Protein AF-A0A6J4E677-F1 (afdb_monomer)

Organism: NCBI:txid2725477

Structure (mmCIF, N/CA/C/O backbone):
data_AF-A0A6J4E677-F1
#
_entry.id   AF-A0A6J4E677-F1
#
loop_
_atom_site.group_PDB
_atom_site.id
_atom_site.type_symbol
_atom_site.label_atom_id
_atom_site.label_alt_id
_atom_site.label_comp_id
_atom_site.label_asym_id
_atom_site.label_entity_id
_atom_site.label_seq_id
_atom_site.pdbx_PDB_ins_code
_atom_site.Cartn_x
_atom_site.Cartn_y
_atom_site.Cartn_z
_atom_site.occupancy
_atom_site.B_iso_or_equiv
_atom_site.auth_seq_id
_atom_site.auth_comp_id
_atom_site.auth_asym_id
_atom_site.auth_atom_id
_atom_site.pdbx_PDB_model_num
ATOM 1 N N . MET A 1 1 ? 10.102 -3.597 -30.747 1.00 53.03 1 MET A N 1
ATOM 2 C CA . MET A 1 1 ? 9.830 -2.430 -29.868 1.00 53.03 1 MET A CA 1
ATOM 3 C C . MET A 1 1 ? 11.157 -1.743 -29.573 1.00 53.03 1 MET A C 1
ATOM 5 O O . MET A 1 1 ? 12.039 -2.414 -29.060 1.00 53.03 1 MET A O 1
ATOM 9 N N . SER A 1 2 ? 11.347 -0.475 -29.962 1.00 52.06 2 SER A N 1
ATOM 10 C CA . SER A 1 2 ? 12.646 0.210 -29.824 1.00 52.06 2 SER A CA 1
ATOM 11 C C . SER A 1 2 ? 12.980 0.515 -28.358 1.00 52.06 2 SER A C 1
ATOM 13 O O . SER A 1 2 ? 12.095 0.862 -27.572 1.00 52.06 2 SER A O 1
ATOM 15 N N . ALA A 1 3 ? 14.264 0.421 -27.999 1.00 62.09 3 ALA A N 1
ATOM 16 C CA . ALA A 1 3 ? 14.774 0.689 -26.651 1.00 62.09 3 ALA A CA 1
ATOM 17 C C . ALA A 1 3 ? 14.371 2.078 -26.108 1.00 62.09 3 ALA A C 1
ATOM 19 O O . ALA A 1 3 ? 14.126 2.225 -24.913 1.00 62.09 3 ALA A O 1
ATOM 20 N N . SER A 1 4 ? 14.189 3.064 -26.996 1.00 65.56 4 SER A N 1
ATOM 21 C CA . SER A 1 4 ? 13.725 4.419 -26.668 1.00 65.56 4 SER A CA 1
ATOM 22 C C . SER A 1 4 ? 12.288 4.489 -26.141 1.00 65.56 4 SER A C 1
ATOM 24 O O . SER A 1 4 ? 11.989 5.303 -25.274 1.00 65.56 4 SER A O 1
ATOM 26 N N . ARG A 1 5 ? 11.376 3.623 -26.603 1.00 63.75 5 ARG A N 1
ATOM 27 C CA . ARG A 1 5 ? 10.001 3.578 -26.066 1.00 63.75 5 ARG A CA 1
ATOM 28 C C . ARG A 1 5 ? 9.961 2.924 -24.685 1.00 63.75 5 ARG A C 1
ATOM 30 O O . ARG A 1 5 ? 9.118 3.268 -23.863 1.00 63.75 5 ARG A O 1
ATOM 37 N N . CYS A 1 6 ? 10.883 1.997 -24.428 1.00 64.06 6 CYS A N 1
ATOM 38 C CA . CYS A 1 6 ? 11.001 1.325 -23.139 1.00 64.06 6 CYS A CA 1
ATOM 39 C C . CYS A 1 6 ? 11.496 2.292 -22.048 1.00 64.06 6 CYS A C 1
ATOM 41 O O . CYS A 1 6 ? 10.931 2.312 -20.956 1.00 64.06 6 CYS A O 1
ATOM 43 N N . SER A 1 7 ? 12.480 3.149 -22.351 1.00 72.06 7 SER A N 1
ATOM 44 C CA . SER A 1 7 ? 13.000 4.138 -21.393 1.00 72.06 7 SER A CA 1
ATOM 45 C C . SER A 1 7 ? 11.977 5.221 -21.032 1.00 72.06 7 SER A C 1
ATOM 47 O O . SER A 1 7 ? 11.837 5.555 -19.857 1.00 72.06 7 SER A O 1
ATOM 49 N N . VAL A 1 8 ? 11.204 5.711 -22.007 1.00 77.25 8 VAL A N 1
ATOM 50 C CA . VAL A 1 8 ? 10.155 6.722 -21.778 1.00 77.25 8 VAL A CA 1
ATOM 51 C C . VAL A 1 8 ? 9.034 6.185 -20.886 1.00 77.25 8 VAL A C 1
ATOM 53 O O . VAL A 1 8 ? 8.601 6.873 -19.966 1.00 77.25 8 VAL A O 1
ATOM 56 N N . LEU A 1 9 ? 8.594 4.939 -21.095 1.00 78.81 9 LEU A N 1
ATOM 57 C CA . LEU A 1 9 ? 7.560 4.318 -20.257 1.00 78.81 9 LEU A CA 1
ATOM 58 C C . LEU A 1 9 ? 8.026 4.111 -18.811 1.00 78.81 9 LEU A C 1
ATOM 60 O O . LEU A 1 9 ? 7.239 4.282 -17.881 1.00 78.81 9 LEU A O 1
ATOM 64 N N . VAL A 1 10 ? 9.301 3.766 -18.612 1.00 79.56 10 VAL A N 1
ATOM 65 C CA . VAL A 1 10 ? 9.890 3.654 -17.270 1.00 79.56 10 VAL A CA 1
ATOM 66 C C . VAL A 1 10 ? 9.952 5.025 -16.597 1.00 79.56 10 VAL A C 1
ATOM 68 O O . VAL A 1 10 ? 9.533 5.143 -15.448 1.00 79.56 10 VAL A O 1
ATOM 71 N N . ALA A 1 11 ? 10.399 6.063 -17.309 1.00 82.38 11 ALA A N 1
ATOM 72 C CA . ALA A 1 11 ? 10.474 7.423 -16.778 1.00 82.38 11 ALA A CA 1
ATOM 73 C C . ALA A 1 11 ? 9.091 7.978 -16.403 1.00 82.38 11 ALA A C 1
ATOM 75 O O . ALA A 1 11 ? 8.910 8.481 -15.295 1.00 82.38 11 ALA A O 1
ATOM 76 N N . LEU A 1 12 ? 8.099 7.815 -17.284 1.00 85.38 12 LEU A N 1
ATOM 77 C CA . LEU A 1 12 ? 6.726 8.252 -17.037 1.00 85.38 12 LEU A CA 1
ATOM 78 C C . LEU A 1 12 ? 6.125 7.545 -15.818 1.00 85.38 12 LEU A C 1
ATOM 80 O O . LEU A 1 12 ? 5.522 8.187 -14.965 1.00 85.38 12 LEU A O 1
ATOM 84 N N . ARG A 1 13 ? 6.337 6.231 -15.688 1.00 84.62 13 ARG A N 1
ATOM 85 C CA . ARG A 1 13 ? 5.880 5.463 -14.524 1.00 84.62 13 ARG A CA 1
ATOM 86 C C . ARG A 1 13 ? 6.498 5.983 -13.231 1.00 84.62 13 ARG A C 1
ATOM 88 O O . ARG A 1 13 ? 5.776 6.187 -12.261 1.00 84.62 13 ARG A O 1
ATOM 95 N N . THR A 1 14 ? 7.815 6.169 -13.209 1.00 84.12 14 THR A N 1
ATOM 96 C CA . THR A 1 14 ? 8.528 6.682 -12.031 1.00 84.12 14 THR A CA 1
ATOM 97 C C . THR A 1 14 ? 8.013 8.069 -11.659 1.00 84.12 14 THR A C 1
ATOM 99 O O . THR A 1 14 ? 7.736 8.321 -10.490 1.00 84.12 14 THR A O 1
ATOM 102 N N . PHE A 1 15 ? 7.790 8.935 -12.648 1.00 84.94 15 PHE A N 1
ATOM 103 C CA . PHE A 1 15 ? 7.178 10.241 -12.430 1.00 84.94 15 PHE A CA 1
ATOM 104 C C . PHE A 1 15 ? 5.771 10.122 -11.826 1.00 84.94 15 PHE A C 1
ATOM 106 O O . PHE A 1 15 ? 5.490 10.759 -10.815 1.00 84.94 15 PHE A O 1
ATOM 113 N N . CYS A 1 16 ? 4.912 9.252 -12.364 1.00 85.56 16 CYS A N 1
ATOM 114 C CA . CYS A 1 16 ? 3.575 9.023 -11.814 1.00 85.56 16 CYS A CA 1
ATOM 115 C C . CYS A 1 16 ? 3.614 8.469 -10.381 1.00 85.56 16 CYS A C 1
ATOM 117 O O . CYS A 1 16 ? 2.839 8.906 -9.538 1.00 85.56 16 CYS A O 1
ATOM 119 N N . TYR A 1 17 ? 4.516 7.532 -10.086 1.00 85.56 17 TYR A N 1
ATOM 120 C CA . TYR A 1 17 ? 4.680 6.962 -8.744 1.00 85.56 17 TYR A CA 1
ATOM 121 C C . TYR A 1 17 ? 5.174 7.999 -7.736 1.00 85.56 17 TYR A C 1
ATOM 123 O O . TYR A 1 17 ? 4.768 7.983 -6.574 1.00 85.56 17 TYR A O 1
ATOM 131 N N . LEU A 1 18 ? 6.042 8.908 -8.177 1.00 85.81 18 LEU A N 1
ATOM 132 C CA . LEU A 1 18 ? 6.535 9.995 -7.349 1.00 85.81 18 LEU A CA 1
ATOM 133 C C . LEU A 1 18 ? 5.433 11.031 -7.093 1.00 85.81 18 LEU A C 1
ATOM 135 O O . LEU A 1 18 ? 5.142 11.317 -5.936 1.00 85.81 18 LEU A O 1
ATOM 139 N N . MET A 1 19 ? 4.809 11.550 -8.155 1.00 85.44 19 MET A N 1
ATOM 140 C CA . MET A 1 19 ? 3.821 12.632 -8.075 1.00 85.44 19 MET A CA 1
ATOM 141 C C . MET A 1 19 ? 2.521 12.196 -7.403 1.00 85.44 19 MET A C 1
ATOM 143 O O . MET A 1 19 ? 2.047 12.884 -6.511 1.00 85.44 19 MET A O 1
ATOM 147 N N . PHE A 1 20 ? 1.959 11.056 -7.813 1.00 82.12 20 PHE A N 1
ATOM 148 C CA . PHE A 1 20 ? 0.658 10.578 -7.330 1.00 82.12 20 PHE A CA 1
ATOM 149 C C . PHE A 1 20 ? 0.768 9.548 -6.208 1.00 82.12 20 PHE A C 1
ATOM 151 O O . PHE A 1 20 ? -0.251 9.130 -5.678 1.00 82.12 20 PHE A O 1
ATOM 158 N N . GLY A 1 21 ? 1.972 9.083 -5.875 1.00 82.69 21 GLY A N 1
ATOM 159 C CA . GLY A 1 21 ? 2.192 8.124 -4.797 1.00 82.69 21 GLY A CA 1
ATOM 160 C C . GLY A 1 21 ? 2.888 8.779 -3.618 1.00 82.69 21 GLY A C 1
ATOM 161 O O . GLY A 1 21 ? 2.262 9.101 -2.612 1.00 82.69 21 GLY A O 1
ATOM 162 N N . VAL A 1 22 ? 4.204 8.949 -3.737 1.00 83.12 22 VAL A N 1
ATOM 163 C CA . VAL A 1 22 ? 5.062 9.358 -2.615 1.00 83.12 22 VAL A CA 1
ATOM 164 C C . VAL A 1 22 ? 4.775 10.792 -2.170 1.00 83.12 22 VAL A C 1
ATOM 166 O O . VAL A 1 22 ? 4.566 11.017 -0.981 1.00 83.12 22 VAL A O 1
ATOM 169 N N . LEU A 1 23 ? 4.733 11.757 -3.095 1.00 84.50 23 LEU A N 1
ATOM 170 C CA . LEU A 1 23 ? 4.542 13.170 -2.743 1.00 84.50 23 LEU A CA 1
ATOM 171 C C . LEU A 1 23 ? 3.148 13.473 -2.196 1.00 84.50 23 LEU A C 1
ATOM 173 O O . LEU A 1 23 ? 3.005 14.386 -1.395 1.00 84.50 23 LEU A O 1
ATOM 177 N N . THR A 1 24 ? 2.133 12.710 -2.588 1.00 78.50 24 THR A N 1
ATOM 178 C CA . THR A 1 24 ? 0.773 12.825 -2.043 1.00 78.50 24 THR A CA 1
ATOM 179 C C . THR A 1 24 ? 0.624 12.116 -0.698 1.00 78.50 24 THR A C 1
ATOM 181 O O . THR A 1 24 ? -0.108 12.594 0.164 1.00 78.50 24 THR A O 1
ATOM 184 N N . ALA A 1 25 ? 1.334 11.003 -0.483 1.00 77.69 25 ALA A N 1
ATOM 185 C CA . ALA A 1 25 ? 1.292 10.255 0.775 1.00 77.69 25 ALA A CA 1
ATOM 186 C C . ALA A 1 25 ? 2.144 10.891 1.887 1.00 77.69 25 ALA A C 1
ATOM 188 O O . ALA A 1 25 ? 1.794 10.789 3.061 1.00 77.69 25 ALA A O 1
ATOM 189 N N . LEU A 1 26 ? 3.243 11.566 1.540 1.00 80.19 26 LEU A N 1
ATOM 190 C CA . LEU A 1 26 ? 4.169 12.140 2.517 1.00 80.19 26 LEU A CA 1
ATOM 191 C C . LEU A 1 26 ? 3.515 13.209 3.415 1.00 80.19 26 LEU A C 1
ATOM 193 O O . LEU A 1 26 ? 3.668 13.109 4.631 1.00 80.19 26 LEU A O 1
ATOM 197 N N . PRO A 1 27 ? 2.745 14.187 2.897 1.00 74.44 27 PRO A N 1
ATOM 198 C CA . PRO A 1 27 ? 2.058 15.149 3.747 1.00 74.44 27 PRO A CA 1
ATOM 199 C C . PRO A 1 27 ? 1.017 14.476 4.644 1.00 74.44 27 PRO A C 1
ATOM 201 O O . PRO A 1 27 ? 0.882 14.876 5.791 1.00 74.44 27 PRO A O 1
ATOM 204 N N . LEU A 1 28 ? 0.338 13.418 4.178 1.00 70.81 28 LEU A N 1
ATOM 205 C CA . LEU A 1 28 ? -0.573 12.630 5.020 1.00 70.81 28 LEU A CA 1
ATOM 206 C C . LEU A 1 28 ? 0.175 11.944 6.174 1.00 70.81 28 LEU A C 1
ATOM 208 O O . LEU A 1 28 ? -0.280 11.978 7.317 1.00 70.81 28 LEU A O 1
ATOM 212 N N . ALA A 1 29 ? 1.350 11.371 5.902 1.00 75.75 29 ALA A N 1
ATOM 213 C CA . ALA A 1 29 ? 2.199 10.775 6.932 1.00 75.75 29 ALA A CA 1
ATOM 214 C C . ALA A 1 29 ? 2.735 11.827 7.922 1.00 75.75 29 ALA A C 1
ATOM 216 O O . ALA A 1 29 ? 2.795 11.571 9.124 1.00 75.75 29 ALA A O 1
ATOM 217 N N . LEU A 1 30 ? 3.063 13.033 7.456 1.00 78.88 30 LEU A N 1
ATOM 218 C CA . LEU A 1 30 ? 3.482 14.134 8.329 1.00 78.88 30 LEU A CA 1
ATOM 219 C C . LEU A 1 30 ? 2.326 14.672 9.179 1.00 78.88 30 LEU A C 1
ATOM 221 O O . LEU A 1 30 ? 2.499 14.869 10.378 1.00 78.88 30 LEU A O 1
ATOM 225 N N . LEU A 1 31 ? 1.135 14.841 8.598 1.00 70.19 31 LEU A N 1
ATOM 226 C CA . LEU A 1 31 ? -0.073 15.242 9.326 1.00 70.19 31 LEU A CA 1
ATOM 227 C C . LEU A 1 31 ? -0.422 14.242 10.431 1.00 70.19 31 LEU A C 1
ATOM 229 O O . LEU A 1 31 ? -0.864 14.644 11.504 1.00 70.19 31 LEU A O 1
ATOM 233 N N . SER A 1 32 ? -0.154 12.950 10.219 1.00 69.75 32 SER A N 1
ATOM 234 C CA . SER A 1 32 ? -0.396 11.937 11.249 1.00 69.75 32 SER A CA 1
ATOM 235 C C . SER A 1 32 ? 0.478 12.097 12.508 1.00 69.75 32 SER A C 1
ATOM 237 O O . SER A 1 32 ? 0.104 11.592 13.563 1.00 69.75 32 SER A O 1
ATOM 239 N N . LEU A 1 33 ? 1.584 12.856 12.459 1.00 73.31 33 LEU A N 1
ATOM 240 C CA . LEU A 1 33 ? 2.383 13.199 13.649 1.00 73.31 33 LEU A CA 1
ATOM 241 C C . LEU A 1 33 ? 1.712 14.258 14.536 1.00 73.31 33 LEU A C 1
ATOM 243 O O . LEU A 1 33 ? 1.992 14.314 15.733 1.00 73.31 33 LEU A O 1
ATOM 247 N N . LEU A 1 34 ? 0.836 15.083 13.953 1.00 71.06 34 LEU A N 1
ATOM 248 C CA . LEU A 1 34 ? 0.133 16.172 14.637 1.00 71.06 34 LEU A CA 1
ATOM 249 C C . LEU A 1 34 ? -1.139 15.701 15.355 1.00 71.06 34 LEU A C 1
ATOM 251 O O . LEU A 1 34 ? -1.779 16.491 16.047 1.00 71.06 34 LEU A O 1
ATOM 255 N N . LEU A 1 35 ? -1.519 14.428 15.194 1.00 66.56 35 LEU A N 1
ATOM 256 C CA . LEU A 1 35 ? -2.675 13.854 15.874 1.00 66.56 35 LEU A CA 1
ATOM 257 C C . LEU A 1 35 ? -2.467 13.904 17.398 1.00 66.56 35 LEU A C 1
ATOM 259 O O . LEU A 1 35 ? -1.391 13.540 17.875 1.00 66.56 35 LEU A O 1
ATOM 263 N N . PRO A 1 36 ? -3.474 14.322 18.185 1.00 64.62 36 PRO A N 1
ATOM 264 C CA . PRO A 1 36 ? -3.353 14.370 19.635 1.00 64.62 36 PRO A CA 1
ATOM 265 C C . PRO A 1 36 ? -3.052 12.971 20.198 1.00 64.62 36 PRO A C 1
ATOM 267 O O . PRO A 1 36 ? -3.813 12.020 20.026 1.00 64.62 36 PRO A O 1
ATOM 270 N N . TRP A 1 37 ? -1.913 12.853 20.884 1.00 62.84 37 TRP A N 1
ATOM 271 C CA . TRP A 1 37 ? -1.350 11.598 21.408 1.00 62.84 37 TRP A CA 1
ATOM 272 C C . TRP A 1 37 ? -1.985 11.122 22.721 1.00 62.84 37 TRP A C 1
ATOM 274 O O . TRP A 1 37 ? -1.542 10.140 23.317 1.00 62.84 37 TRP A O 1
ATOM 284 N N . GLN A 1 38 ? -3.019 11.813 23.191 1.00 54.66 38 GLN A N 1
ATOM 285 C CA . GLN A 1 38 ? -3.653 11.571 24.481 1.00 54.66 38 GLN A CA 1
ATOM 286 C C . GLN A 1 38 ? -4.584 10.344 24.390 1.00 54.66 38 GLN A C 1
ATOM 288 O O . GLN A 1 38 ? -5.799 10.475 24.359 1.00 54.66 38 GLN A O 1
ATOM 293 N N . GLY A 1 39 ? -4.004 9.137 24.311 1.00 53.62 39 GLY A N 1
ATOM 294 C CA . GLY A 1 39 ? -4.673 7.900 24.741 1.00 53.62 39 GLY A CA 1
ATOM 295 C C . GLY A 1 39 ? -5.173 6.893 23.696 1.00 53.62 39 GLY A C 1
ATOM 296 O O . GLY A 1 39 ? -5.906 5.987 24.081 1.00 53.62 39 GLY A O 1
ATOM 297 N N . HIS A 1 40 ? -4.804 6.953 22.412 1.00 60.78 40 HIS A N 1
ATOM 298 C CA . HIS A 1 40 ? -5.423 6.059 21.421 1.00 60.78 40 HIS A CA 1
ATOM 299 C C . HIS A 1 40 ? -4.433 5.181 20.643 1.00 60.78 40 HIS A C 1
ATOM 301 O O . HIS A 1 40 ? -3.724 5.639 19.755 1.00 60.78 40 HIS A O 1
ATOM 307 N N . LEU A 1 41 ? -4.499 3.861 20.876 1.00 66.62 41 LEU A N 1
ATOM 308 C CA . LEU A 1 41 ? -3.953 2.817 19.985 1.00 66.62 41 LEU A CA 1
ATOM 309 C C . LEU A 1 41 ? -4.305 3.067 18.504 1.00 66.62 41 LEU A C 1
ATOM 311 O O . LEU A 1 41 ? -3.566 2.682 17.603 1.00 66.62 41 LEU A O 1
ATOM 315 N N . LEU A 1 42 ? -5.424 3.755 18.266 1.00 69.00 42 LEU A N 1
ATOM 316 C CA . LEU A 1 42 ? -5.895 4.198 16.963 1.00 69.00 42 LEU A CA 1
ATOM 317 C C . LEU A 1 42 ? -4.955 5.197 16.276 1.00 69.00 42 LEU A C 1
ATOM 319 O O . LEU A 1 42 ? -4.649 5.012 15.102 1.00 69.00 42 LEU A O 1
ATOM 323 N N . SER A 1 43 ? -4.478 6.232 16.974 1.00 67.31 43 SER A N 1
ATOM 324 C CA . SER A 1 43 ? -3.574 7.226 16.380 1.00 67.31 43 SER A CA 1
ATOM 325 C C . SER A 1 43 ? -2.204 6.614 16.099 1.00 67.31 43 SER A C 1
ATOM 327 O O . SER A 1 43 ? -1.649 6.843 15.028 1.00 67.31 43 SER A O 1
ATOM 329 N N . ALA A 1 44 ? -1.719 5.729 16.976 1.00 72.69 44 ALA A N 1
ATOM 330 C CA . ALA A 1 44 ? -0.523 4.927 16.719 1.00 72.69 44 ALA A CA 1
ATOM 331 C C . ALA A 1 44 ? -0.695 4.001 15.497 1.00 72.69 44 ALA A C 1
ATOM 333 O O . ALA A 1 44 ? 0.204 3.908 14.663 1.00 72.69 44 ALA A O 1
ATOM 334 N N . PHE A 1 45 ? -1.856 3.355 15.343 1.00 75.94 45 PHE A N 1
ATOM 335 C CA . PHE A 1 45 ? -2.173 2.526 14.176 1.00 75.94 45 PHE A CA 1
ATOM 336 C C . PHE A 1 45 ? -2.237 3.344 12.875 1.00 75.94 45 PHE A C 1
ATOM 338 O O . PHE A 1 45 ? -1.693 2.922 11.852 1.00 75.94 45 PHE A O 1
ATOM 345 N N . LEU A 1 46 ? -2.867 4.522 12.910 1.00 74.19 46 LEU A N 1
ATOM 346 C CA . LEU A 1 46 ? -2.940 5.435 11.768 1.00 74.19 46 LEU A CA 1
ATOM 347 C C . LEU A 1 46 ? -1.552 5.957 11.376 1.00 74.19 46 LEU A C 1
ATOM 349 O O . LEU A 1 46 ? -1.207 5.947 10.195 1.00 74.19 46 LEU A O 1
ATOM 353 N N . LEU A 1 47 ? -0.734 6.332 12.360 1.00 80.88 47 LEU A N 1
ATOM 354 C CA . LEU A 1 47 ? 0.644 6.769 12.157 1.00 80.88 47 LEU A CA 1
ATOM 355 C C . LEU A 1 47 ? 1.483 5.655 11.518 1.00 80.88 47 LEU A C 1
ATOM 357 O O . LEU A 1 47 ? 2.024 5.822 10.425 1.00 80.88 47 LEU A O 1
ATOM 361 N N . LEU A 1 48 ? 1.559 4.491 12.169 1.00 83.38 48 LEU A N 1
ATOM 362 C CA . LEU A 1 48 ? 2.346 3.356 11.682 1.00 83.38 48 LEU A CA 1
ATOM 363 C C . LEU A 1 48 ? 1.894 2.920 10.290 1.00 83.38 48 LEU A C 1
ATOM 365 O O . LEU A 1 48 ? 2.727 2.612 9.439 1.00 83.38 48 LEU A O 1
ATOM 369 N N . GLY A 1 49 ? 0.589 2.936 10.035 1.00 83.62 49 GLY A N 1
ATOM 370 C CA . GLY A 1 49 ? 0.045 2.571 8.741 1.00 83.62 49 GLY A CA 1
ATOM 371 C C . GLY A 1 49 ? 0.350 3.574 7.627 1.00 83.62 49 GLY A C 1
ATOM 372 O O . GLY A 1 49 ? 0.713 3.161 6.525 1.00 83.62 49 GLY A O 1
ATOM 373 N N . ALA A 1 50 ? 0.281 4.879 7.907 1.00 81.38 50 ALA A N 1
ATOM 374 C CA . ALA A 1 50 ? 0.628 5.927 6.944 1.00 81.38 50 ALA A CA 1
ATOM 375 C C . ALA A 1 50 ? 2.121 5.887 6.572 1.00 81.38 50 ALA A C 1
ATOM 377 O O . ALA A 1 50 ? 2.487 5.964 5.392 1.00 81.38 50 ALA A O 1
ATOM 378 N N . TRP A 1 51 ? 2.990 5.682 7.564 1.00 85.44 51 TRP A N 1
ATOM 379 C CA . TRP A 1 51 ? 4.428 5.524 7.346 1.00 85.44 51 TRP A CA 1
ATOM 380 C C . TRP A 1 51 ? 4.773 4.214 6.634 1.00 85.44 51 TRP A C 1
ATOM 382 O O . TRP A 1 51 ? 5.572 4.228 5.696 1.00 85.44 51 TRP A O 1
ATOM 392 N N . ALA A 1 52 ? 4.125 3.101 6.994 1.00 88.31 52 ALA A N 1
A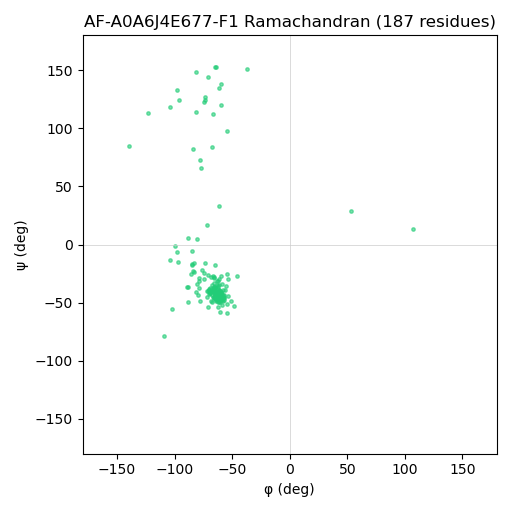TOM 393 C CA . ALA A 1 52 ? 4.271 1.830 6.287 1.00 88.31 52 ALA A CA 1
ATOM 394 C C . ALA A 1 52 ? 3.863 1.958 4.811 1.00 88.31 52 ALA A C 1
ATOM 396 O O . ALA A 1 52 ? 4.623 1.557 3.928 1.00 88.31 52 ALA A O 1
ATOM 397 N N . GLY A 1 53 ? 2.718 2.587 4.531 1.00 87.50 53 GLY A N 1
ATOM 398 C CA . GLY A 1 53 ? 2.259 2.868 3.171 1.00 87.50 53 GLY A CA 1
ATOM 399 C C . GLY A 1 53 ? 3.259 3.695 2.368 1.00 87.50 53 GLY A C 1
ATOM 400 O O . GLY A 1 53 ? 3.599 3.338 1.239 1.00 87.50 53 GLY A O 1
ATOM 401 N N . THR A 1 54 ? 3.797 4.754 2.976 1.00 87.31 54 THR A N 1
ATOM 402 C CA . THR A 1 54 ? 4.796 5.630 2.345 1.00 87.31 54 THR A CA 1
ATOM 403 C C . THR A 1 54 ? 6.101 4.884 2.063 1.00 87.31 54 THR A C 1
ATOM 405 O O . THR A 1 54 ? 6.625 4.962 0.951 1.00 87.31 54 THR A O 1
ATOM 408 N N . ALA A 1 55 ? 6.594 4.084 3.012 1.00 88.50 55 ALA A N 1
ATOM 409 C CA . ALA A 1 55 ? 7.767 3.234 2.811 1.00 88.50 55 ALA A CA 1
ATOM 410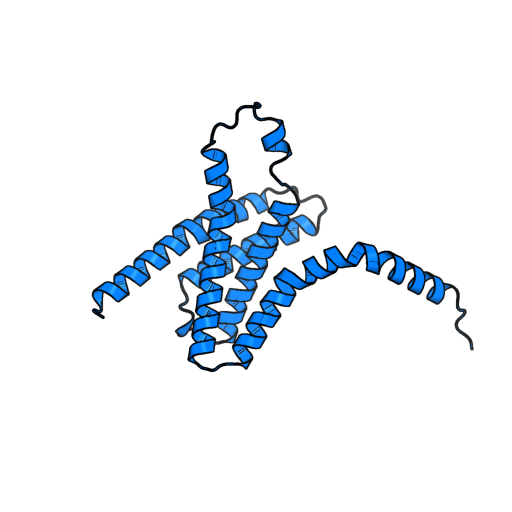 C C . ALA A 1 55 ? 7.544 2.210 1.682 1.00 88.50 55 ALA A C 1
ATOM 412 O O . ALA A 1 55 ? 8.430 1.994 0.850 1.00 88.50 55 ALA A O 1
ATOM 413 N N . GLY A 1 56 ? 6.343 1.629 1.601 1.00 89.31 56 GLY A N 1
ATOM 414 C CA . GLY A 1 56 ? 5.928 0.761 0.499 1.00 89.31 56 GLY A CA 1
ATOM 415 C C . GLY A 1 56 ? 5.963 1.469 -0.858 1.00 89.31 56 GLY A C 1
ATOM 416 O O . GLY A 1 56 ? 6.483 0.907 -1.821 1.00 89.31 56 GLY A O 1
ATOM 417 N N . LEU A 1 57 ? 5.481 2.714 -0.934 1.00 88.81 57 LEU A N 1
ATOM 418 C CA . LEU A 1 57 ? 5.482 3.528 -2.158 1.00 88.81 57 LEU A CA 1
ATOM 419 C C . LEU A 1 57 ? 6.897 3.928 -2.593 1.00 88.81 57 LEU A C 1
ATOM 421 O O . LEU A 1 57 ? 7.232 3.801 -3.771 1.00 88.81 57 LEU A O 1
ATOM 425 N N . VAL A 1 58 ? 7.753 4.339 -1.654 1.00 90.00 58 VAL A N 1
ATOM 426 C CA . VAL A 1 58 ? 9.171 4.630 -1.931 1.00 90.00 58 VAL A CA 1
ATOM 427 C C . VAL A 1 58 ? 9.872 3.378 -2.450 1.00 90.00 58 VAL A C 1
ATOM 429 O O . VAL A 1 58 ? 10.587 3.416 -3.451 1.00 90.00 58 VAL A O 1
ATOM 432 N N . ARG A 1 59 ? 9.621 2.228 -1.824 1.00 88.38 59 ARG A N 1
ATOM 433 C CA . ARG A 1 59 ? 10.190 0.962 -2.283 1.00 88.38 59 ARG A CA 1
ATOM 434 C C . ARG A 1 59 ? 9.661 0.557 -3.660 1.00 88.38 59 ARG A C 1
ATOM 436 O O . ARG A 1 59 ? 10.440 0.083 -4.482 1.00 88.38 59 ARG A O 1
ATOM 443 N N . ALA A 1 60 ? 8.379 0.786 -3.937 1.00 85.75 60 ALA A N 1
ATOM 444 C CA . ALA A 1 60 ? 7.762 0.555 -5.243 1.00 85.75 60 ALA A CA 1
ATOM 445 C C . ALA A 1 60 ? 8.310 1.476 -6.349 1.00 85.75 60 ALA A C 1
ATOM 447 O O . ALA A 1 60 ? 8.316 1.087 -7.518 1.00 85.75 60 ALA A O 1
ATOM 448 N N . LEU A 1 61 ? 8.790 2.672 -5.989 1.00 86.00 61 LEU A N 1
ATOM 449 C CA . LEU A 1 61 ? 9.456 3.606 -6.900 1.00 86.00 61 LEU A CA 1
ATOM 450 C C . LEU A 1 61 ? 10.828 3.084 -7.348 1.00 86.00 61 LEU A C 1
ATOM 452 O O . LEU A 1 61 ? 11.182 3.201 -8.521 1.00 86.00 61 LEU A O 1
ATOM 456 N N . VAL A 1 62 ? 11.588 2.507 -6.414 1.00 85.19 62 VAL A N 1
ATOM 457 C CA . VAL A 1 62 ? 12.983 2.094 -6.639 1.00 85.19 62 VAL A CA 1
ATOM 458 C C . VAL A 1 62 ? 13.080 0.662 -7.169 1.00 85.19 62 VAL A C 1
ATOM 460 O O . VAL A 1 62 ? 13.945 0.357 -7.991 1.00 85.19 62 VAL A O 1
ATOM 463 N N . ILE A 1 63 ? 12.205 -0.236 -6.709 1.00 83.19 63 ILE A N 1
ATOM 464 C CA . ILE A 1 63 ? 12.335 -1.674 -6.952 1.00 83.19 63 ILE A CA 1
ATOM 465 C C . ILE A 1 63 ? 11.356 -2.154 -8.021 1.00 83.19 63 ILE A C 1
ATOM 467 O O . ILE A 1 63 ? 10.136 -2.159 -7.852 1.00 83.19 63 ILE A O 1
ATOM 471 N N . GLU A 1 64 ? 11.927 -2.673 -9.104 1.00 82.94 64 GLU A N 1
ATOM 472 C CA . GLU A 1 64 ? 11.192 -3.309 -10.188 1.00 82.94 64 GLU A CA 1
ATOM 473 C C . GLU A 1 64 ? 10.672 -4.704 -9.765 1.00 82.94 64 GLU A C 1
ATOM 475 O O . GLU A 1 64 ? 11.490 -5.564 -9.424 1.00 82.94 64 GLU A O 1
ATOM 480 N N . PRO A 1 65 ? 9.356 -4.995 -9.859 1.00 80.31 65 PRO A N 1
ATOM 481 C CA . PRO A 1 65 ? 8.776 -6.265 -9.399 1.00 80.31 65 PRO A CA 1
ATOM 482 C C . PRO A 1 65 ? 9.420 -7.514 -10.005 1.00 80.31 65 PRO A C 1
ATOM 484 O O . PRO A 1 65 ? 9.569 -8.531 -9.338 1.00 80.31 65 PRO A O 1
ATOM 487 N N . ALA A 1 66 ? 9.821 -7.433 -11.277 1.00 80.00 66 ALA A N 1
ATOM 488 C CA . ALA A 1 66 ? 10.426 -8.544 -12.009 1.00 80.00 66 ALA A CA 1
ATOM 489 C C . ALA A 1 66 ? 11.876 -8.845 -11.592 1.00 80.00 66 ALA A C 1
ATOM 491 O O . ALA A 1 66 ? 12.396 -9.898 -11.943 1.00 80.00 66 ALA A O 1
ATOM 492 N N . ARG A 1 67 ? 12.541 -7.916 -10.892 1.00 80.81 67 ARG A N 1
ATOM 493 C CA . ARG A 1 67 ? 13.930 -8.066 -10.423 1.00 80.81 67 ARG A CA 1
ATOM 494 C C . ARG A 1 67 ? 14.018 -8.360 -8.927 1.00 80.81 67 ARG A C 1
ATOM 496 O O . ARG A 1 67 ? 15.085 -8.711 -8.437 1.00 80.81 67 ARG A O 1
ATOM 503 N N . ALA A 1 68 ? 12.923 -8.174 -8.200 1.00 81.94 68 ALA A N 1
ATOM 504 C CA . ALA A 1 68 ? 12.862 -8.416 -6.772 1.00 81.94 68 ALA A CA 1
ATOM 505 C C . ALA A 1 68 ? 12.650 -9.901 -6.464 1.00 81.94 68 ALA A C 1
ATOM 507 O O . ALA A 1 68 ? 11.954 -10.612 -7.188 1.00 81.94 68 ALA A O 1
ATOM 508 N N . SER A 1 69 ? 13.200 -10.349 -5.336 1.00 87.81 69 SER A N 1
ATOM 509 C CA . SER A 1 69 ? 12.872 -11.656 -4.772 1.00 87.81 69 SER A CA 1
ATOM 510 C C . SER A 1 69 ? 11.399 -11.709 -4.346 1.00 87.81 69 SER A C 1
ATOM 512 O O . SER A 1 69 ? 10.810 -10.687 -3.982 1.00 87.81 69 SER A O 1
ATOM 514 N N . LEU A 1 70 ? 10.805 -12.908 -4.342 1.00 85.62 70 LEU A N 1
ATOM 515 C CA . LEU A 1 70 ? 9.442 -13.144 -3.847 1.00 85.62 70 LEU A CA 1
ATOM 516 C C . LEU A 1 70 ? 9.184 -12.513 -2.461 1.00 85.62 70 LEU A C 1
ATOM 518 O O . LEU A 1 70 ? 8.246 -11.720 -2.358 1.00 85.62 70 LEU A O 1
ATOM 522 N N . PRO A 1 71 ? 10.000 -12.765 -1.412 1.00 88.06 71 PRO A N 1
ATOM 523 C CA . PRO A 1 71 ? 9.798 -12.123 -0.111 1.00 88.06 71 PRO A CA 1
ATOM 524 C C . PRO A 1 71 ? 9.923 -10.599 -0.198 1.00 88.06 71 PRO A C 1
ATOM 526 O O . PRO A 1 71 ? 9.179 -9.877 0.460 1.00 88.06 71 PRO A O 1
ATOM 529 N N . GLY A 1 72 ? 10.807 -10.092 -1.063 1.00 87.44 72 GLY A N 1
ATOM 530 C CA . GLY A 1 72 ? 10.916 -8.666 -1.333 1.00 87.44 72 GLY A CA 1
ATOM 531 C C 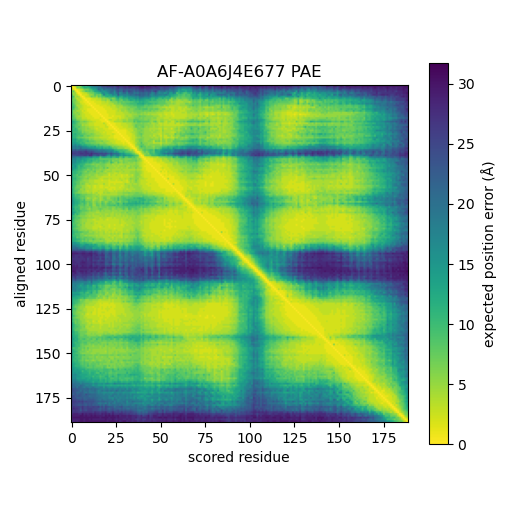. GLY A 1 72 ? 9.604 -8.081 -1.854 1.00 87.44 72 GLY A C 1
ATOM 532 O O . GLY A 1 72 ? 9.095 -7.126 -1.270 1.00 87.44 72 GLY A O 1
ATOM 533 N N . ASN A 1 73 ? 9.020 -8.681 -2.887 1.00 88.31 73 ASN A N 1
ATOM 534 C CA . ASN A 1 73 ? 7.733 -8.252 -3.432 1.00 88.31 73 ASN A CA 1
ATOM 535 C C . ASN A 1 73 ? 6.605 -8.335 -2.396 1.00 88.31 73 ASN A C 1
ATOM 537 O O . ASN A 1 73 ? 5.842 -7.380 -2.262 1.00 88.31 73 ASN A O 1
ATOM 541 N N . LEU A 1 74 ? 6.538 -9.421 -1.619 1.00 89.19 74 LEU A N 1
ATOM 542 C CA . LEU A 1 74 ? 5.515 -9.601 -0.584 1.00 89.19 74 LEU A CA 1
ATOM 543 C C . LEU A 1 74 ? 5.610 -8.541 0.518 1.00 89.19 74 LEU A C 1
ATOM 545 O O . LEU A 1 74 ? 4.582 -7.993 0.903 1.00 89.19 74 LEU A O 1
ATOM 549 N N . ILE A 1 75 ? 6.818 -8.184 0.971 1.00 91.81 75 ILE A N 1
ATOM 550 C CA . ILE A 1 75 ? 7.011 -7.102 1.951 1.00 91.81 75 ILE A CA 1
ATOM 551 C C . ILE A 1 75 ? 6.536 -5.762 1.376 1.00 91.81 75 ILE A C 1
ATOM 553 O O . ILE A 1 75 ? 5.828 -5.026 2.058 1.00 91.81 75 ILE A O 1
ATOM 557 N N . THR A 1 76 ? 6.871 -5.439 0.118 1.00 92.00 76 THR A N 1
ATOM 558 C CA . THR A 1 76 ? 6.398 -4.188 -0.504 1.00 92.00 76 THR A CA 1
ATOM 559 C C . THR A 1 76 ? 4.877 -4.187 -0.607 1.00 92.00 76 THR A C 1
ATOM 561 O O . THR A 1 76 ? 4.240 -3.205 -0.240 1.00 92.00 76 THR A O 1
ATOM 564 N N . CYS A 1 77 ? 4.279 -5.295 -1.048 1.00 91.00 77 CYS A N 1
ATOM 565 C CA . CYS A 1 77 ? 2.829 -5.439 -1.108 1.00 91.00 77 CYS A CA 1
ATOM 566 C C . CYS A 1 77 ? 2.180 -5.326 0.275 1.00 91.00 77 CYS A C 1
ATOM 568 O O . CYS A 1 77 ? 1.141 -4.687 0.383 1.0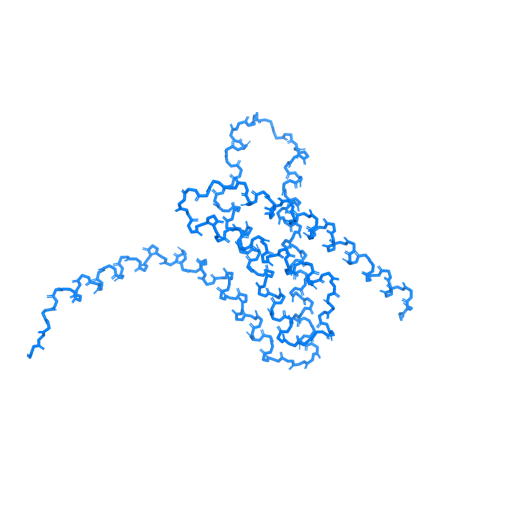0 91.00 77 CYS A O 1
ATOM 570 N N . ALA A 1 78 ? 2.787 -5.877 1.327 1.00 91.75 78 ALA A N 1
ATOM 571 C CA . ALA A 1 78 ? 2.264 -5.795 2.689 1.00 91.75 78 ALA A CA 1
ATOM 572 C C . ALA A 1 78 ? 2.239 -4.346 3.179 1.00 91.75 78 ALA A C 1
ATOM 574 O O . ALA A 1 78 ? 1.200 -3.868 3.623 1.00 91.75 78 ALA A O 1
ATOM 575 N N . LEU A 1 79 ? 3.353 -3.629 3.015 1.00 92.44 79 LEU A N 1
ATOM 576 C CA . LEU A 1 79 ? 3.468 -2.209 3.351 1.00 92.44 79 LEU A CA 1
ATOM 577 C C . LEU A 1 79 ? 2.429 -1.360 2.605 1.00 92.44 79 LEU A C 1
ATOM 579 O O . LEU A 1 79 ? 1.737 -0.545 3.213 1.00 92.44 79 LEU A O 1
ATOM 583 N N . LEU A 1 80 ? 2.268 -1.601 1.301 1.00 91.25 80 LEU A N 1
ATOM 584 C CA . LEU A 1 80 ? 1.271 -0.921 0.475 1.00 91.25 80 LEU A CA 1
ATOM 585 C C . LEU A 1 80 ? -0.164 -1.235 0.921 1.00 91.25 80 LEU A C 1
ATOM 587 O O . LEU A 1 80 ? -0.974 -0.322 1.035 1.00 91.25 80 LEU A O 1
ATOM 591 N N . LEU A 1 81 ? -0.484 -2.499 1.205 1.00 90.81 81 LEU A N 1
ATOM 592 C CA . LEU A 1 81 ? -1.813 -2.914 1.668 1.00 90.81 81 LEU A CA 1
ATOM 593 C C . LEU A 1 81 ? -2.148 -2.343 3.049 1.00 90.81 81 LEU A C 1
ATOM 595 O O . LEU A 1 81 ? -3.288 -1.937 3.268 1.00 90.81 81 LEU A O 1
ATOM 599 N N . ILE A 1 82 ? -1.169 -2.274 3.958 1.00 88.81 82 ILE A N 1
ATOM 600 C CA . ILE A 1 82 ? -1.310 -1.598 5.254 1.00 88.81 82 ILE A CA 1
ATOM 601 C C . ILE A 1 82 ? -1.623 -0.115 5.024 1.00 88.81 82 ILE A C 1
ATOM 603 O O . ILE A 1 82 ? -2.596 0.386 5.577 1.00 88.81 82 ILE A O 1
ATOM 607 N N . GLY A 1 83 ? -0.873 0.558 4.147 1.00 85.94 83 GLY A N 1
ATOM 608 C CA . GLY A 1 83 ? -1.129 1.952 3.778 1.00 85.94 83 GLY A CA 1
ATOM 609 C C . GLY A 1 83 ? -2.527 2.183 3.203 1.00 85.94 83 GLY A C 1
ATOM 610 O O . GLY A 1 83 ? -3.244 3.063 3.673 1.00 85.94 83 GLY A O 1
ATOM 611 N N . ILE A 1 84 ? -2.951 1.359 2.235 1.00 86.31 84 ILE A N 1
ATOM 612 C CA . ILE A 1 84 ? -4.309 1.408 1.665 1.00 86.31 84 ILE A CA 1
ATOM 613 C C . ILE A 1 84 ? -5.347 1.236 2.772 1.00 86.31 84 ILE A C 1
ATOM 615 O O . ILE A 1 84 ? -6.298 2.008 2.847 1.00 86.31 84 ILE A O 1
ATOM 619 N N . ARG A 1 85 ? -5.174 0.240 3.645 1.00 84.00 85 ARG A N 1
ATOM 620 C CA . ARG A 1 85 ? -6.098 -0.020 4.751 1.00 84.00 85 ARG A CA 1
ATOM 621 C C . ARG A 1 85 ? -6.215 1.191 5.670 1.00 84.00 85 ARG A C 1
ATOM 623 O O . ARG A 1 85 ? -7.325 1.559 6.037 1.00 84.00 85 ARG A O 1
ATOM 630 N N . THR A 1 86 ? -5.093 1.793 6.036 1.00 80.81 86 THR A N 1
ATOM 631 C CA . THR A 1 86 ? -5.058 2.960 6.915 1.00 80.81 86 THR A CA 1
ATOM 632 C C . THR A 1 86 ? -5.731 4.169 6.278 1.00 80.81 86 THR A C 1
ATOM 634 O O . THR A 1 86 ? -6.517 4.833 6.948 1.00 80.81 86 THR A O 1
ATOM 637 N N . LEU A 1 87 ? -5.514 4.402 4.981 1.00 78.94 87 LEU A N 1
ATOM 638 C CA . LEU A 1 87 ? -6.205 5.456 4.233 1.00 78.94 87 LEU A CA 1
ATOM 639 C C . LEU A 1 87 ? -7.711 5.195 4.134 1.00 78.94 87 LEU A C 1
ATOM 641 O O . LEU A 1 87 ? -8.498 6.094 4.401 1.00 78.94 87 LEU A O 1
ATOM 645 N N . LEU A 1 88 ? -8.124 3.963 3.819 1.00 78.00 88 LEU A N 1
ATOM 646 C CA . LEU A 1 88 ? -9.538 3.574 3.788 1.00 78.00 88 LEU A CA 1
ATOM 647 C C . LEU A 1 88 ? -10.199 3.729 5.158 1.00 78.00 88 LEU A C 1
ATOM 649 O O . LEU A 1 88 ? -11.344 4.154 5.248 1.00 78.00 88 LEU A O 1
ATOM 653 N N . PHE A 1 89 ? -9.492 3.387 6.231 1.00 73.12 89 PHE A N 1
ATOM 654 C CA . PHE A 1 89 ? -10.005 3.518 7.585 1.00 73.12 89 PHE A CA 1
ATOM 655 C C . PHE A 1 89 ? -10.100 4.988 8.022 1.00 73.12 89 PHE A C 1
ATOM 657 O O . PHE A 1 89 ? -11.111 5.368 8.602 1.00 73.12 89 PHE A O 1
ATOM 664 N N . GLY A 1 90 ? -9.116 5.824 7.674 1.00 65.75 90 GLY A N 1
ATOM 665 C CA . GLY A 1 90 ? -9.191 7.277 7.858 1.00 65.75 90 GLY A CA 1
ATOM 666 C C . GLY A 1 90 ? -10.360 7.906 7.092 1.00 65.75 90 GLY A C 1
ATOM 667 O O . GLY A 1 90 ? -11.127 8.660 7.677 1.00 65.75 90 GLY A O 1
ATOM 668 N N . LEU A 1 91 ? -10.569 7.506 5.831 1.00 62.00 91 LEU A N 1
ATOM 669 C CA . LEU A 1 91 ? -11.714 7.930 5.008 1.00 62.00 91 LEU A CA 1
ATOM 670 C C . LEU A 1 91 ? -13.075 7.506 5.588 1.00 62.00 91 LEU A C 1
ATOM 672 O O . LEU A 1 91 ? -14.079 8.167 5.346 1.00 62.00 91 LEU A O 1
ATOM 676 N N . LEU A 1 92 ? -13.128 6.384 6.312 1.00 58.81 92 LEU A N 1
ATOM 677 C CA . LEU A 1 92 ? -14.350 5.878 6.948 1.00 58.81 92 LEU A CA 1
ATOM 678 C C . LEU A 1 92 ? -14.637 6.528 8.308 1.00 58.81 92 LEU A C 1
ATOM 680 O O . LEU A 1 92 ? -15.782 6.480 8.753 1.00 58.81 92 LEU A O 1
ATOM 684 N N . LEU A 1 93 ? -13.613 7.059 8.983 1.00 55.75 93 LEU A N 1
ATOM 685 C CA . LEU A 1 93 ? -13.748 7.733 10.276 1.00 55.75 93 LEU A CA 1
ATOM 686 C C . LEU A 1 93 ? -14.101 9.212 10.143 1.00 55.75 93 LEU A C 1
ATOM 688 O O . LEU A 1 93 ? -14.723 9.751 11.051 1.00 55.75 93 LEU A O 1
ATOM 692 N N . ASP A 1 94 ? -13.747 9.833 9.024 1.00 50.06 94 ASP A N 1
ATOM 693 C CA . ASP A 1 94 ? -14.152 11.194 8.706 1.00 50.06 94 ASP A CA 1
ATOM 694 C C . ASP A 1 94 ? -14.509 11.253 7.212 1.00 50.06 94 ASP A C 1
ATOM 696 O O . ASP A 1 94 ? -13.657 11.542 6.362 1.00 50.06 94 ASP A O 1
ATOM 700 N N . PRO A 1 95 ? -15.754 10.897 6.830 1.00 44.31 95 PRO A N 1
ATOM 701 C CA . PRO A 1 95 ? -16.241 11.340 5.539 1.00 44.31 95 PRO A CA 1
ATOM 702 C C . PRO A 1 95 ? -16.301 12.860 5.650 1.00 44.31 95 PRO A C 1
ATOM 704 O O . PRO A 1 95 ? -16.543 13.379 6.730 1.00 44.31 95 PRO A O 1
ATOM 707 N N . GLY A 1 96 ? -16.172 13.611 4.571 1.00 44.69 96 GLY A N 1
ATOM 708 C CA . GLY A 1 96 ? -16.343 15.061 4.625 1.00 44.69 96 GLY A CA 1
ATOM 709 C C . GLY A 1 96 ? -17.735 15.548 5.069 1.00 44.69 96 GLY A C 1
ATOM 710 O O . GLY A 1 96 ? -18.152 16.567 4.562 1.00 44.69 96 GLY A O 1
ATOM 711 N N . GLN A 1 97 ? -18.490 14.888 5.954 1.00 45.09 97 GLN A N 1
ATOM 712 C CA . GLN A 1 97 ? -19.768 15.350 6.480 1.00 45.09 97 GLN A CA 1
ATOM 713 C C . GLN A 1 97 ? -19.655 16.611 7.335 1.00 45.09 97 GLN A C 1
ATOM 715 O O . GLN A 1 97 ? -20.612 17.377 7.324 1.00 45.09 97 GLN A O 1
ATOM 720 N N . GLU A 1 98 ? -18.540 16.880 8.023 1.00 42.59 98 GLU A N 1
ATOM 721 C CA . GLU A 1 98 ? -18.383 18.174 8.709 1.00 42.59 98 GLU A CA 1
ATOM 722 C C . GLU A 1 98 ? -17.961 19.289 7.738 1.00 42.59 98 GLU A C 1
ATOM 724 O O . GLU A 1 98 ? -18.588 20.348 7.721 1.00 42.59 98 GLU A O 1
ATOM 729 N N . SER A 1 99 ? -17.016 19.025 6.826 1.00 42.31 99 SER A N 1
ATOM 730 C CA . SER A 1 99 ? -16.612 19.999 5.791 1.00 42.31 99 SER A CA 1
ATOM 731 C C . SER A 1 99 ? -17.667 20.234 4.693 1.00 42.31 99 SER A C 1
ATOM 733 O O . SER A 1 99 ? -17.701 21.317 4.119 1.00 42.31 99 SER A O 1
ATOM 735 N N . LEU A 1 100 ? -18.556 19.271 4.410 1.00 42.31 100 LEU A N 1
ATOM 736 C CA . LEU A 1 100 ? -19.711 19.423 3.503 1.00 42.31 100 LEU A CA 1
ATOM 737 C C . LEU A 1 100 ? -20.944 20.012 4.207 1.00 42.31 100 LEU A C 1
ATOM 739 O O . LEU A 1 100 ? -21.858 20.456 3.523 1.00 42.31 100 LEU A O 1
ATOM 743 N N . ARG A 1 101 ? -21.009 20.015 5.549 1.00 43.62 101 ARG A N 1
ATOM 744 C CA . ARG A 1 101 ? -22.099 20.678 6.296 1.00 43.62 101 ARG A CA 1
ATOM 745 C C . ARG A 1 101 ? -21.867 22.167 6.515 1.00 43.62 101 ARG A C 1
ATOM 747 O O . ARG A 1 101 ? -22.834 22.880 6.759 1.00 43.62 101 ARG A O 1
ATOM 754 N N . GLN A 1 102 ? -20.616 22.621 6.473 1.00 44.09 102 GLN A N 1
ATOM 755 C CA . GLN A 1 102 ? -20.256 24.029 6.677 1.00 44.09 102 GLN A CA 1
ATOM 756 C C . GLN A 1 102 ? -20.006 24.801 5.369 1.00 44.09 102 GLN A C 1
ATOM 758 O O . GLN A 1 102 ? -19.734 25.997 5.421 1.00 44.09 102 GLN A O 1
ATOM 763 N N . GLY A 1 103 ? -20.104 24.143 4.210 1.00 46.03 103 GLY A N 1
ATOM 764 C CA . GLY A 1 103 ? -20.047 24.783 2.895 1.00 46.03 103 GLY A CA 1
ATOM 765 C C . GLY A 1 103 ? -21.449 25.012 2.338 1.00 46.03 103 GLY A C 1
ATOM 766 O O . GLY A 1 103 ? -22.281 24.112 2.399 1.00 46.03 103 GLY A O 1
ATOM 767 N N . ASP A 1 104 ? -21.693 26.219 1.830 1.00 50.34 104 ASP A N 1
ATOM 768 C CA . ASP A 1 104 ? -22.922 26.680 1.174 1.00 50.34 104 ASP A CA 1
ATOM 769 C C . ASP A 1 104 ? -23.625 25.622 0.291 1.00 50.34 104 ASP A C 1
ATOM 771 O O . ASP A 1 104 ? -22.965 24.791 -0.336 1.00 50.34 104 ASP A O 1
ATOM 775 N N . PRO A 1 105 ? -24.962 25.688 0.141 1.00 53.19 105 PRO A N 1
ATOM 776 C CA . PRO A 1 105 ? -25.759 24.726 -0.624 1.00 53.19 105 PRO A CA 1
ATOM 777 C C . PRO A 1 105 ? -25.586 24.825 -2.154 1.00 53.19 105 PRO A C 1
ATOM 779 O O . PRO A 1 105 ? -26.406 24.279 -2.894 1.00 53.19 105 PRO A O 1
ATOM 782 N N . GLU A 1 106 ? -24.540 25.486 -2.658 1.00 52.94 106 GLU A N 1
ATOM 783 C CA . GLU A 1 106 ? -24.214 25.479 -4.083 1.00 52.94 106 GLU A CA 1
ATOM 784 C C . GLU A 1 106 ? -23.151 24.417 -4.405 1.00 52.94 106 GLU A C 1
ATOM 786 O O . GLU A 1 106 ? -22.040 24.467 -3.871 1.00 52.94 106 GLU A O 1
ATOM 791 N N . PRO A 1 107 ? -23.422 23.481 -5.337 1.00 51.62 107 PRO A N 1
ATOM 792 C CA . PRO A 1 107 ? -22.447 22.508 -5.805 1.00 51.62 107 PRO A CA 1
ATOM 793 C C . PRO A 1 107 ? -21.483 23.190 -6.785 1.00 51.62 107 PRO A C 1
ATOM 795 O O . PRO A 1 107 ? -21.461 22.889 -7.980 1.00 51.62 107 PRO A O 1
ATOM 798 N N . THR A 1 108 ? -20.685 24.138 -6.301 1.00 53.25 108 THR A N 1
ATOM 799 C CA . THR A 1 108 ? -19.531 24.610 -7.059 1.00 53.25 108 THR A CA 1
ATOM 800 C C . THR A 1 108 ? -18.465 23.521 -6.991 1.00 53.25 108 THR A C 1
ATOM 802 O O . THR A 1 108 ? -18.154 22.977 -5.933 1.00 53.25 108 THR A O 1
ATOM 805 N N . PHE A 1 109 ? -17.964 23.109 -8.153 1.00 50.75 109 PHE A N 1
ATOM 806 C CA . PHE A 1 109 ? -16.947 22.068 -8.285 1.00 50.75 109 PHE A CA 1
ATOM 807 C C . PHE A 1 109 ? -15.631 22.588 -7.680 1.00 50.75 109 PHE A C 1
ATOM 809 O O . PHE A 1 109 ? -14.800 23.175 -8.372 1.00 50.75 109 PHE A O 1
ATOM 816 N N . ASP A 1 110 ? -15.478 22.457 -6.363 1.00 61.16 110 ASP A N 1
ATOM 817 C CA . ASP A 1 110 ? -14.390 23.089 -5.628 1.00 61.16 110 ASP A CA 1
ATOM 818 C C . ASP A 1 110 ? -13.069 22.350 -5.903 1.00 61.16 110 ASP A C 1
ATOM 820 O O . ASP A 1 110 ? -12.928 21.144 -5.669 1.00 61.16 110 ASP A O 1
ATOM 824 N N . LEU A 1 111 ? -12.068 23.080 -6.401 1.00 55.16 111 LEU A N 1
ATOM 825 C CA . LEU A 1 111 ? -10.711 22.576 -6.658 1.00 55.16 111 LEU A CA 1
ATOM 826 C C . LEU A 1 111 ? -10.097 21.935 -5.401 1.00 55.16 111 LEU A C 1
ATOM 828 O O . LEU A 1 111 ? -9.264 21.031 -5.504 1.00 55.16 111 LEU A O 1
ATOM 832 N N . ARG A 1 112 ? -10.551 22.353 -4.213 1.00 57.84 112 ARG A N 1
ATOM 833 C CA . ARG A 1 112 ? -10.185 21.763 -2.918 1.00 57.84 112 ARG A CA 1
ATOM 834 C C . ARG A 1 112 ? -10.642 20.311 -2.784 1.00 57.84 112 ARG A C 1
ATOM 836 O O . ARG A 1 112 ? -9.869 19.470 -2.323 1.00 57.84 112 ARG A O 1
ATOM 843 N N . MET A 1 113 ? -11.854 19.997 -3.241 1.00 60.00 113 MET A N 1
ATOM 844 C CA . MET A 1 113 ? -12.391 18.635 -3.232 1.00 60.00 113 MET A CA 1
ATOM 845 C C . MET A 1 113 ? -11.606 17.740 -4.196 1.00 60.00 113 MET A C 1
ATOM 847 O O . MET A 1 113 ? -11.259 16.612 -3.849 1.00 60.00 113 MET A O 1
ATOM 851 N N . LEU A 1 114 ? -11.235 18.266 -5.369 1.00 59.72 114 LEU A N 1
ATOM 852 C CA . LEU A 1 114 ? -10.388 17.551 -6.329 1.00 59.72 114 LEU A CA 1
ATOM 853 C C . LEU A 1 114 ? -8.985 17.268 -5.757 1.00 59.72 114 LEU A C 1
ATOM 855 O O . LEU A 1 114 ? -8.454 16.171 -5.934 1.00 59.72 114 LEU A O 1
ATOM 859 N N . GLY A 1 115 ? -8.405 18.235 -5.037 1.00 61.47 115 GLY A N 1
ATOM 860 C CA . GLY A 1 115 ? -7.115 18.093 -4.358 1.00 61.47 115 GLY A CA 1
ATOM 861 C C . GLY A 1 115 ? -7.134 17.036 -3.251 1.00 61.47 115 GLY A C 1
ATOM 862 O O . GLY A 1 115 ? -6.239 16.193 -3.196 1.00 61.47 115 GLY A O 1
ATOM 863 N N . LEU A 1 116 ? -8.184 17.015 -2.424 1.00 65.25 116 LEU A N 1
ATOM 864 C CA . LEU A 1 116 ? -8.384 15.986 -1.397 1.00 65.25 116 LEU A CA 1
ATOM 865 C C . LEU A 1 116 ? -8.553 14.598 -2.023 1.00 65.25 116 LEU A C 1
ATOM 867 O O . LEU A 1 116 ? -7.874 13.653 -1.622 1.00 65.25 116 LEU A O 1
ATOM 871 N N . LEU A 1 117 ? -9.385 14.474 -3.060 1.00 67.62 117 LEU A N 1
ATOM 872 C CA . LEU A 1 117 ? -9.543 13.217 -3.793 1.00 67.62 117 LEU A CA 1
ATOM 873 C C . LEU A 1 117 ? -8.200 12.732 -4.360 1.00 67.62 117 LEU A C 1
ATOM 875 O O . LEU A 1 117 ? -7.854 11.564 -4.193 1.00 67.62 117 LEU A O 1
ATOM 879 N N . ALA A 1 118 ? -7.403 13.613 -4.966 1.00 65.31 118 ALA A N 1
ATOM 880 C CA . ALA A 1 118 ? -6.084 13.254 -5.482 1.00 65.31 118 ALA A CA 1
ATOM 881 C C . ALA A 1 118 ? -5.120 12.787 -4.374 1.00 65.31 118 ALA A C 1
ATOM 883 O O . ALA A 1 118 ? -4.370 11.828 -4.574 1.00 65.31 118 ALA A O 1
ATOM 884 N N . MET A 1 119 ? -5.177 13.415 -3.198 1.00 70.81 119 MET A N 1
ATOM 885 C CA . MET A 1 119 ? -4.323 13.107 -2.049 1.00 70.81 119 MET A CA 1
ATOM 886 C C . MET A 1 119 ? -4.610 11.720 -1.451 1.00 70.81 119 MET A C 1
ATOM 888 O O . MET A 1 119 ? -3.674 11.025 -1.057 1.00 70.81 119 MET A O 1
ATOM 892 N N . PHE A 1 120 ? -5.873 11.278 -1.451 1.00 73.19 120 PHE A N 1
ATOM 893 C CA . PHE A 1 120 ? -6.263 9.948 -0.965 1.00 73.19 120 PHE A CA 1
ATOM 894 C C . PHE A 1 120 ? -6.200 8.862 -2.046 1.00 73.19 120 PHE A C 1
ATOM 896 O O . PHE A 1 120 ? -5.617 7.797 -1.829 1.00 73.19 120 PHE A O 1
ATOM 903 N N . TYR A 1 121 ? -6.785 9.108 -3.220 1.00 80.12 121 TYR A N 1
ATOM 904 C CA . TYR A 1 121 ? -6.905 8.091 -4.267 1.00 80.12 121 TYR A CA 1
ATOM 905 C C . TYR A 1 121 ? -5.614 7.895 -5.062 1.00 80.12 121 TYR A C 1
ATOM 907 O O . TYR A 1 121 ? -5.365 6.779 -5.517 1.00 80.12 121 TYR A O 1
ATOM 915 N N . GLY A 1 122 ? -4.766 8.920 -5.202 1.00 82.75 122 GLY A N 1
ATOM 916 C CA . GLY A 1 122 ? -3.477 8.805 -5.891 1.00 82.75 122 GLY A CA 1
ATOM 917 C C . GLY A 1 122 ? -2.605 7.677 -5.320 1.00 82.75 122 GLY A C 1
ATOM 918 O O . GLY A 1 122 ? -2.301 6.722 -6.046 1.00 82.75 122 GLY A O 1
ATOM 919 N N . PRO A 1 123 ? -2.263 7.714 -4.015 1.00 84.56 123 PRO A N 1
ATOM 920 C CA . PRO A 1 123 ? -1.469 6.673 -3.368 1.00 84.56 123 PRO A CA 1
ATOM 921 C C . PRO A 1 123 ? -2.076 5.276 -3.507 1.00 84.56 123 PRO A C 1
ATOM 923 O O . PRO A 1 123 ? -1.354 4.309 -3.759 1.00 84.56 123 PRO A O 1
ATOM 926 N N . ILE A 1 124 ? -3.407 5.172 -3.403 1.00 85.88 124 ILE A N 1
ATOM 927 C CA . ILE A 1 124 ? -4.142 3.910 -3.555 1.00 85.88 124 ILE A CA 1
ATOM 928 C C . ILE A 1 124 ? -3.991 3.371 -4.982 1.00 85.88 124 ILE A C 1
ATOM 930 O O . ILE A 1 124 ? -3.664 2.198 -5.163 1.00 85.88 124 ILE A O 1
ATOM 934 N N . LEU A 1 125 ? -4.175 4.212 -6.002 1.00 87.06 125 LEU A N 1
ATOM 935 C CA . LEU A 1 125 ? -4.033 3.817 -7.404 1.00 87.06 125 LEU A CA 1
ATOM 936 C C . LEU A 1 125 ? -2.604 3.370 -7.725 1.00 87.06 125 LEU A C 1
ATOM 938 O O . LEU A 1 125 ? -2.418 2.351 -8.395 1.00 87.06 125 LEU A O 1
ATOM 942 N N . VAL A 1 126 ? -1.591 4.079 -7.218 1.00 88.38 126 VAL A N 1
ATOM 943 C CA . VAL A 1 126 ? -0.179 3.695 -7.388 1.00 88.38 126 VAL A CA 1
ATOM 944 C C . VAL A 1 126 ? 0.104 2.346 -6.725 1.00 88.38 126 VAL A C 1
ATOM 946 O O . VAL A 1 126 ? 0.721 1.471 -7.343 1.00 88.38 126 VAL A O 1
ATOM 949 N N . ALA A 1 127 ? -0.391 2.146 -5.504 1.00 88.00 127 ALA A N 1
ATOM 950 C CA . ALA A 1 127 ? -0.251 0.896 -4.772 1.00 88.00 127 ALA A CA 1
ATOM 951 C C . ALA A 1 127 ? -0.919 -0.279 -5.511 1.00 88.00 127 ALA A C 1
ATOM 953 O O . ALA A 1 127 ? -0.274 -1.302 -5.752 1.00 88.00 127 ALA A O 1
ATOM 954 N N . LEU A 1 128 ? -2.171 -0.118 -5.952 1.00 90.56 128 LEU A N 1
ATOM 955 C CA . LEU A 1 128 ? -2.893 -1.117 -6.748 1.00 90.56 128 LEU A CA 1
ATOM 956 C C . LEU A 1 128 ? -2.181 -1.419 -8.068 1.00 90.56 128 LEU A C 1
ATOM 958 O O . LEU A 1 128 ? -2.055 -2.586 -8.448 1.00 90.56 128 LEU A O 1
ATOM 962 N N . HIS A 1 129 ? -1.658 -0.391 -8.743 1.00 92.19 129 HIS A N 1
ATOM 963 C CA . HIS A 1 129 ? -0.869 -0.587 -9.953 1.00 92.19 129 HIS A CA 1
ATOM 964 C C . HIS A 1 129 ? 0.366 -1.446 -9.664 1.00 92.19 129 HIS A C 1
ATOM 966 O O . HIS A 1 129 ? 0.645 -2.383 -10.411 1.00 92.19 129 HIS A O 1
ATOM 972 N N . TYR A 1 130 ? 1.089 -1.185 -8.571 1.00 89.56 130 TYR A N 1
ATOM 973 C CA . TYR A 1 130 ? 2.246 -1.996 -8.189 1.00 89.56 130 TYR A CA 1
ATOM 974 C C . TYR A 1 130 ? 1.862 -3.451 -7.882 1.00 89.56 130 TYR A C 1
ATOM 976 O O . TYR A 1 130 ? 2.490 -4.370 -8.414 1.00 89.56 130 TYR A O 1
ATOM 984 N N . LEU A 1 131 ? 0.797 -3.676 -7.104 1.00 91.00 131 LEU A N 1
ATOM 985 C CA . LEU A 1 131 ? 0.278 -5.018 -6.812 1.00 91.00 131 LEU A CA 1
ATOM 986 C C . LEU A 1 131 ? -0.083 -5.782 -8.093 1.00 91.00 131 LEU A C 1
ATOM 988 O O . LEU A 1 131 ? 0.294 -6.945 -8.242 1.00 91.00 131 LEU A O 1
ATOM 992 N N . ALA A 1 132 ? -0.739 -5.126 -9.053 1.00 91.50 132 ALA A N 1
ATOM 993 C CA . ALA A 1 132 ? -1.063 -5.730 -10.343 1.00 91.50 132 ALA A CA 1
ATOM 994 C C . ALA A 1 132 ? 0.1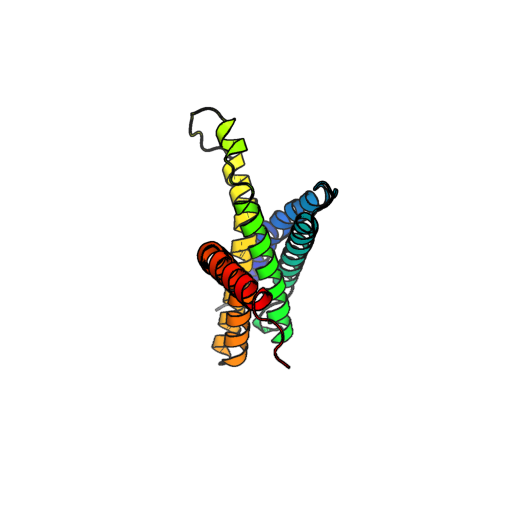99 -6.125 -11.129 1.00 91.50 132 ALA A C 1
ATOM 996 O O . ALA A 1 132 ? 0.224 -7.158 -11.803 1.00 91.50 132 ALA A O 1
ATOM 997 N N . ARG A 1 133 ? 1.280 -5.340 -11.028 1.00 91.00 133 ARG A N 1
ATOM 998 C CA . ARG A 1 133 ? 2.565 -5.670 -11.663 1.00 91.00 133 ARG A CA 1
ATOM 999 C C . ARG A 1 133 ? 3.262 -6.849 -10.993 1.00 91.00 133 ARG A C 1
ATOM 1001 O O . ARG A 1 133 ? 3.818 -7.678 -11.712 1.00 91.00 133 ARG A O 1
ATOM 1008 N N . VAL A 1 134 ? 3.200 -6.952 -9.666 1.00 89.69 134 VAL A N 1
ATOM 1009 C CA . VAL A 1 134 ? 3.691 -8.126 -8.925 1.00 89.69 134 VAL A CA 1
ATOM 1010 C C . VAL A 1 134 ? 2.895 -9.370 -9.325 1.00 89.69 134 VAL A C 1
ATOM 1012 O O . VAL A 1 134 ? 3.493 -10.360 -9.739 1.00 89.69 134 VAL A O 1
ATOM 1015 N N . ALA A 1 135 ? 1.560 -9.303 -9.320 1.00 90.81 135 ALA A N 1
ATOM 1016 C CA . ALA A 1 135 ? 0.700 -10.410 -9.744 1.00 90.81 135 ALA A CA 1
ATOM 1017 C C . ALA A 1 135 ? 0.995 -10.845 -11.188 1.00 90.81 135 ALA A C 1
ATOM 1019 O O . ALA A 1 135 ? 1.130 -12.034 -11.473 1.00 90.81 135 ALA A O 1
ATOM 1020 N N . ARG A 1 136 ? 1.181 -9.884 -12.103 1.00 91.12 136 ARG A N 1
ATOM 1021 C CA . ARG A 1 136 ? 1.546 -10.171 -13.496 1.00 91.12 136 ARG A CA 1
ATOM 1022 C C . ARG A 1 136 ? 2.923 -10.823 -13.621 1.00 91.12 136 ARG A C 1
ATOM 1024 O O . ARG A 1 136 ? 3.096 -11.676 -14.488 1.00 91.12 136 ARG A O 1
ATOM 1031 N N . ALA A 1 137 ? 3.898 -10.416 -12.808 1.00 87.88 137 ALA A N 1
ATOM 1032 C CA . ALA A 1 137 ? 5.226 -11.027 -12.797 1.00 87.88 137 ALA A CA 1
ATOM 1033 C C . ALA A 1 137 ? 5.162 -12.485 -12.313 1.00 87.88 137 ALA A C 1
ATOM 1035 O O . ALA A 1 137 ? 5.696 -13.366 -12.979 1.00 87.88 137 ALA A O 1
ATOM 1036 N N . LEU A 1 138 ? 4.432 -12.748 -11.225 1.00 88.75 138 LEU A N 1
ATOM 1037 C CA . LEU A 1 138 ? 4.235 -14.099 -10.689 1.00 88.75 138 LEU A CA 1
ATOM 1038 C C . LEU A 1 138 ? 3.467 -14.999 -11.664 1.00 88.75 138 LEU A C 1
ATOM 1040 O O . LEU A 1 138 ? 3.880 -16.127 -11.912 1.00 88.75 138 LEU A O 1
ATOM 1044 N N . TYR A 1 139 ? 2.411 -14.473 -12.294 1.00 89.25 139 TYR A N 1
ATOM 1045 C CA . TYR A 1 139 ? 1.645 -15.192 -13.314 1.00 89.25 139 TYR A CA 1
ATOM 1046 C C . TYR A 1 139 ? 2.507 -15.583 -14.520 1.00 89.25 139 TYR A C 1
ATOM 1048 O O . TYR A 1 139 ? 2.451 -16.719 -14.981 1.00 89.25 139 TYR A O 1
ATOM 1056 N N . ARG A 1 140 ? 3.346 -14.663 -15.017 1.00 89.00 140 ARG A N 1
ATOM 1057 C CA . ARG A 1 140 ? 4.268 -14.949 -16.132 1.00 89.00 140 ARG A CA 1
ATOM 1058 C C . ARG A 1 140 ? 5.297 -16.023 -15.795 1.00 89.00 140 ARG A C 1
ATOM 1060 O O . ARG A 1 140 ? 5.697 -16.756 -16.689 1.00 89.00 140 ARG A O 1
ATOM 1067 N N . ASN A 1 141 ? 5.697 -16.108 -14.531 1.00 87.31 141 ASN A N 1
ATOM 1068 C CA . ASN A 1 141 ? 6.643 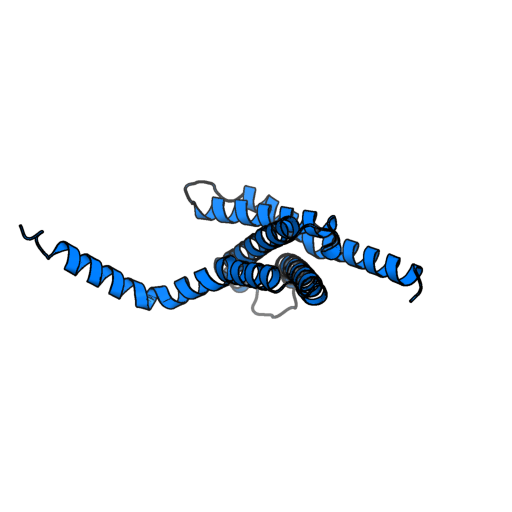-17.107 -14.044 1.00 87.31 141 ASN A CA 1
ATOM 1069 C C . ASN A 1 141 ? 5.958 -18.415 -13.604 1.00 87.31 141 ASN A C 1
ATOM 1071 O O . ASN A 1 141 ? 6.632 -19.279 -13.054 1.00 87.31 141 ASN A O 1
ATOM 1075 N N . ALA A 1 142 ? 4.640 -18.555 -13.813 1.00 87.81 142 ALA A N 1
ATOM 1076 C CA . ALA A 1 142 ? 3.829 -19.680 -13.340 1.00 87.81 142 ALA A CA 1
ATOM 1077 C C . ALA A 1 142 ? 3.963 -19.960 -11.824 1.00 87.81 142 ALA A C 1
ATOM 1079 O O . ALA A 1 142 ? 3.777 -21.088 -11.367 1.00 87.81 142 ALA A O 1
ATOM 1080 N N . ASP A 1 143 ? 4.256 -18.928 -11.025 1.00 87.81 143 ASP A N 1
ATOM 1081 C CA . ASP A 1 143 ? 4.434 -19.047 -9.577 1.00 87.81 143 ASP A CA 1
ATOM 1082 C C . ASP A 1 143 ? 3.079 -18.998 -8.851 1.00 87.81 143 ASP A C 1
ATOM 1084 O O . ASP A 1 143 ? 2.620 -17.966 -8.342 1.00 87.81 143 ASP A O 1
ATOM 1088 N N . CYS A 1 144 ? 2.415 -20.154 -8.821 1.00 88.88 144 CYS A N 1
ATOM 1089 C CA . CYS A 1 144 ? 1.131 -20.342 -8.150 1.00 88.88 144 CYS A CA 1
ATOM 1090 C C . CYS A 1 144 ? 1.212 -20.104 -6.634 1.00 88.88 144 CYS A C 1
ATOM 1092 O O . CYS A 1 144 ? 0.233 -19.653 -6.033 1.00 88.88 144 CYS A O 1
ATOM 1094 N N . GLN A 1 145 ? 2.352 -20.397 -6.002 1.00 89.81 145 GLN A N 1
ATOM 1095 C CA . GLN A 1 145 ? 2.528 -20.207 -4.562 1.00 89.81 145 GLN A CA 1
ATOM 1096 C C . GLN A 1 145 ? 2.632 -18.719 -4.225 1.00 89.81 145 GLN A C 1
ATOM 1098 O O . GLN A 1 145 ? 1.935 -18.249 -3.323 1.00 89.81 145 GLN A O 1
ATOM 1103 N N . GLY A 1 146 ? 3.423 -17.960 -4.985 1.00 85.69 146 GLY A N 1
ATOM 1104 C CA . GLY A 1 146 ? 3.524 -16.512 -4.832 1.00 85.69 146 GLY A CA 1
ATOM 1105 C C . GLY A 1 146 ? 2.181 -15.807 -5.027 1.00 85.69 146 GLY A C 1
ATOM 1106 O O . GLY A 1 146 ? 1.835 -14.918 -4.247 1.00 85.69 146 GLY A O 1
ATOM 1107 N N . LEU A 1 147 ? 1.382 -16.232 -6.014 1.00 89.25 147 LEU A N 1
ATOM 1108 C CA . LEU A 1 147 ? 0.031 -15.69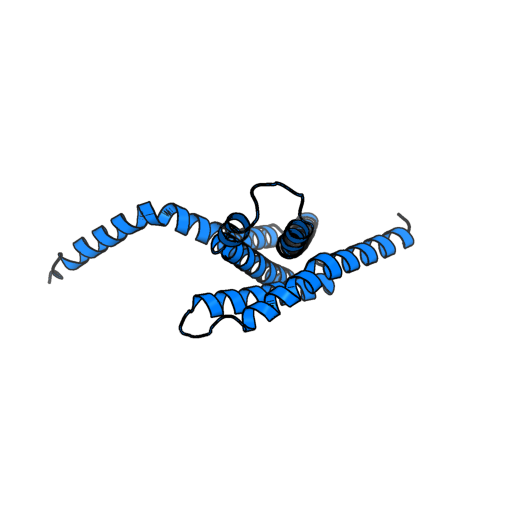5 -6.231 1.00 89.25 147 LEU A CA 1
ATOM 1109 C C . LEU A 1 147 ? -0.909 -15.983 -5.053 1.00 89.25 147 LEU A C 1
ATOM 1111 O O . LEU A 1 147 ? -1.633 -15.085 -4.623 1.00 89.25 147 LEU A O 1
ATOM 1115 N N . ARG A 1 148 ? -0.876 -17.203 -4.499 1.00 90.75 148 ARG A N 1
ATOM 1116 C CA . ARG A 1 148 ? -1.662 -17.561 -3.304 1.00 90.75 148 ARG A CA 1
ATOM 1117 C C . ARG A 1 148 ? -1.254 -16.736 -2.090 1.00 90.75 148 ARG A C 1
ATOM 1119 O O . ARG A 1 148 ? -2.126 -16.262 -1.370 1.00 90.75 148 ARG A O 1
ATOM 1126 N N . LEU A 1 149 ? 0.046 -16.526 -1.884 1.00 90.75 149 LEU A N 1
ATOM 1127 C CA . LEU A 1 149 ? 0.553 -15.690 -0.795 1.00 90.75 149 LEU A CA 1
ATOM 1128 C C . LEU A 1 149 ? 0.127 -14.230 -0.963 1.00 90.75 149 LEU A C 1
ATOM 1130 O O . LEU A 1 149 ? -0.328 -13.623 0.000 1.00 90.75 149 LEU A O 1
ATOM 1134 N N . LEU A 1 150 ? 0.204 -13.681 -2.178 1.00 90.44 150 LEU A N 1
ATOM 1135 C CA . LEU A 1 150 ? -0.253 -12.321 -2.467 1.00 90.44 150 LEU A CA 1
ATOM 1136 C C . LEU A 1 150 ? -1.764 -12.163 -2.234 1.00 90.44 150 LEU A C 1
ATOM 1138 O O . LEU A 1 150 ? -2.194 -11.182 -1.628 1.00 90.44 150 LEU A O 1
ATOM 1142 N N . ALA A 1 151 ? -2.565 -13.132 -2.685 1.00 88.75 151 ALA A N 1
ATOM 1143 C CA . ALA A 1 151 ? -4.010 -13.142 -2.469 1.00 88.75 151 ALA A CA 1
ATOM 1144 C C . ALA A 1 151 ? -4.361 -13.281 -0.981 1.00 88.75 151 ALA A C 1
ATOM 1146 O O . ALA A 1 151 ? -5.196 -12.532 -0.477 1.00 88.75 151 ALA A O 1
ATOM 1147 N N . GLY A 1 152 ? -3.682 -14.181 -0.263 1.00 90.12 152 GLY A N 1
ATOM 1148 C CA . GLY A 1 152 ? -3.824 -14.338 1.182 1.00 90.12 152 GLY A CA 1
ATOM 1149 C C . GLY A 1 152 ? -3.478 -13.048 1.922 1.00 90.12 152 GLY A C 1
ATOM 1150 O O . GLY A 1 152 ? -4.249 -12.591 2.756 1.00 90.12 152 GLY A O 1
ATOM 1151 N N . LEU A 1 153 ? -2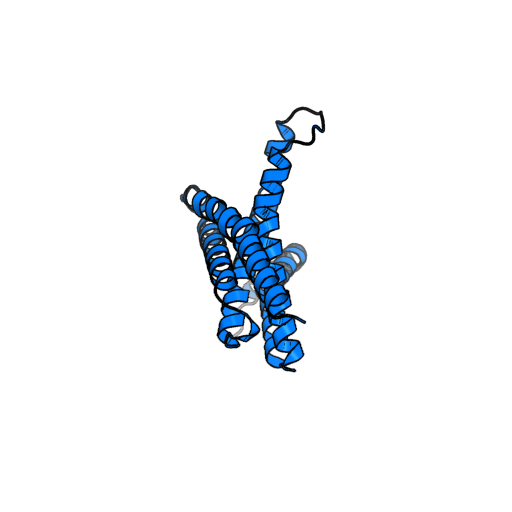.375 -12.397 1.559 1.00 90.06 153 LEU A N 1
ATOM 1152 C CA . LEU A 1 153 ? -1.957 -11.120 2.133 1.00 90.06 153 LEU A CA 1
ATOM 1153 C C . LEU A 1 153 ? -3.018 -10.023 1.933 1.00 90.06 153 LEU A C 1
ATOM 1155 O O . LEU A 1 153 ? -3.386 -9.336 2.887 1.00 90.06 153 LEU A O 1
ATOM 1159 N N . ALA A 1 154 ? -3.544 -9.883 0.713 1.00 87.94 154 ALA A N 1
ATOM 1160 C CA . ALA A 1 154 ? -4.621 -8.940 0.414 1.00 87.94 154 ALA A CA 1
ATOM 1161 C C . ALA A 1 154 ? -5.897 -9.262 1.208 1.00 87.94 154 ALA A C 1
ATOM 1163 O O . ALA A 1 154 ? -6.536 -8.356 1.748 1.00 87.94 154 ALA A O 1
ATOM 1164 N N . PHE A 1 155 ? -6.232 -10.548 1.335 1.00 86.81 155 PHE A N 1
ATOM 1165 C CA . PHE A 1 155 ? -7.364 -11.003 2.131 1.00 86.81 155 PHE A CA 1
ATOM 1166 C C . PHE A 1 155 ? -7.197 -10.640 3.610 1.00 86.81 155 PHE A C 1
ATOM 1168 O O . PHE A 1 155 ? -8.056 -9.963 4.163 1.00 86.81 155 PHE A O 1
ATOM 1175 N N . PHE A 1 156 ? -6.083 -11.017 4.240 1.00 88.31 156 PHE A N 1
ATOM 1176 C CA . PHE A 1 156 ? -5.840 -10.784 5.666 1.00 88.31 156 PHE A CA 1
ATOM 1177 C C . PHE A 1 156 ? -5.756 -9.298 6.025 1.00 88.31 156 PHE A C 1
ATOM 1179 O O . PHE A 1 156 ? -6.301 -8.883 7.047 1.00 88.31 156 PHE A O 1
ATOM 1186 N N . ILE A 1 157 ? -5.087 -8.489 5.199 1.00 83.44 157 ILE A N 1
ATOM 1187 C CA . ILE A 1 157 ? -4.860 -7.076 5.520 1.00 83.44 157 ILE A CA 1
ATOM 1188 C C . ILE A 1 157 ? -6.084 -6.232 5.173 1.00 83.44 157 ILE A C 1
ATOM 1190 O O . ILE A 1 157 ? -6.441 -5.349 5.947 1.00 83.44 157 ILE A O 1
ATOM 1194 N N . VAL A 1 158 ? -6.755 -6.468 4.044 1.00 82.50 158 VAL A N 1
ATOM 1195 C CA . VAL A 1 158 ? -7.834 -5.578 3.582 1.00 82.50 158 VAL A CA 1
ATOM 1196 C C . VAL A 1 158 ? -9.212 -6.167 3.867 1.00 82.50 158 VAL A C 1
ATOM 1198 O O . VAL A 1 158 ? -10.004 -5.516 4.546 1.00 82.50 158 VAL A O 1
ATOM 1201 N N . LEU A 1 159 ? -9.501 -7.385 3.396 1.00 79.88 159 LEU A N 1
ATOM 1202 C CA . LEU A 1 159 ? -10.856 -7.951 3.451 1.00 79.88 159 LEU A CA 1
ATOM 1203 C C . LEU A 1 159 ? -11.249 -8.476 4.832 1.00 79.88 159 LEU A C 1
ATOM 1205 O O . LEU A 1 159 ? -12.339 -8.162 5.301 1.00 79.88 159 LEU A O 1
ATOM 1209 N N . LEU A 1 160 ? -10.400 -9.275 5.482 1.00 82.88 160 LEU A N 1
ATOM 1210 C CA . LEU A 1 160 ? -10.742 -9.990 6.713 1.00 82.88 160 LEU A CA 1
ATOM 1211 C C . LEU A 1 160 ? -11.293 -9.048 7.790 1.00 82.88 160 LEU A C 1
ATOM 1213 O O . LEU A 1 160 ? -12.333 -9.356 8.365 1.00 82.88 160 LEU A O 1
ATOM 1217 N N . PRO A 1 161 ? -10.711 -7.866 8.035 1.00 75.56 161 PRO A N 1
ATOM 1218 C CA . PRO A 1 161 ? -11.260 -7.006 9.071 1.00 75.56 161 PRO A CA 1
ATOM 1219 C C . PRO A 1 161 ? -12.547 -6.284 8.651 1.00 75.56 161 PRO A C 1
ATOM 1221 O O . PRO A 1 161 ? -13.311 -5.881 9.521 1.00 75.56 161 PRO A O 1
ATOM 1224 N N . GLN A 1 162 ? -12.806 -6.129 7.346 1.00 74.50 162 GLN A N 1
ATOM 1225 C CA . GLN A 1 162 ? -14.107 -5.657 6.854 1.00 74.50 162 GLN A CA 1
ATOM 1226 C C . GLN A 1 162 ? -15.171 -6.739 7.039 1.00 74.50 162 GLN A C 1
ATOM 1228 O O . GLN A 1 162 ? -16.276 -6.439 7.479 1.00 74.50 162 GLN A O 1
ATOM 1233 N N . LEU A 1 163 ? -14.816 -8.003 6.784 1.00 77.12 163 LEU A N 1
ATOM 1234 C CA . LEU A 1 163 ? -15.674 -9.153 7.064 1.00 77.12 163 LEU A CA 1
ATOM 1235 C C . LEU A 1 163 ? -15.957 -9.281 8.563 1.00 77.12 163 LEU A C 1
ATOM 1237 O O . LEU A 1 163 ? -17.111 -9.461 8.930 1.00 77.12 163 LEU A O 1
ATOM 1241 N N . LEU A 1 164 ? -14.949 -9.111 9.430 1.00 77.00 164 LEU A N 1
ATOM 1242 C CA . LEU A 1 164 ? -15.168 -9.057 10.878 1.00 77.00 164 LEU A CA 1
ATOM 1243 C C . LEU A 1 164 ? -16.085 -7.898 11.251 1.00 77.00 164 LEU A C 1
ATOM 1245 O O . LEU A 1 164 ? -17.016 -8.119 12.005 1.00 77.00 164 LEU A O 1
ATOM 1249 N N . LYS A 1 165 ? -15.869 -6.689 10.719 1.00 73.62 165 LYS A N 1
ATOM 1250 C CA . LYS A 1 165 ? -16.739 -5.537 11.004 1.00 73.62 165 LYS A CA 1
ATOM 1251 C C . LYS A 1 165 ? -18.189 -5.798 10.579 1.00 73.62 165 LYS A C 1
ATOM 1253 O O . LYS A 1 165 ? -19.105 -5.442 11.313 1.00 73.62 165 LYS A O 1
ATOM 1258 N N . LEU A 1 166 ? -18.387 -6.434 9.425 1.00 74.94 166 LEU A N 1
ATOM 1259 C CA . LEU A 1 166 ? -19.706 -6.786 8.898 1.00 74.94 166 LEU A CA 1
ATOM 1260 C C . LEU A 1 166 ? -20.377 -7.904 9.709 1.00 74.94 166 LEU A C 1
ATOM 1262 O O . LEU A 1 166 ? -21.580 -7.854 9.942 1.00 74.94 166 LEU A O 1
ATOM 1266 N N . ALA A 1 167 ? -19.606 -8.898 10.149 1.00 76.88 167 ALA A N 1
ATOM 1267 C CA . ALA A 1 167 ? -20.100 -10.041 10.911 1.00 76.88 167 ALA A CA 1
ATOM 1268 C C . ALA A 1 167 ? -20.195 -9.770 12.423 1.00 76.88 167 ALA A C 1
ATOM 1270 O O . ALA A 1 167 ? -20.898 -10.493 13.122 1.00 76.88 167 ALA A O 1
ATOM 1271 N N . TRP A 1 168 ? -19.519 -8.737 12.936 1.00 76.56 168 TRP A N 1
ATOM 1272 C CA . TRP A 1 168 ? -19.494 -8.354 14.351 1.00 76.56 168 TRP A CA 1
ATOM 1273 C C . TRP A 1 168 ? -20.880 -8.208 14.988 1.0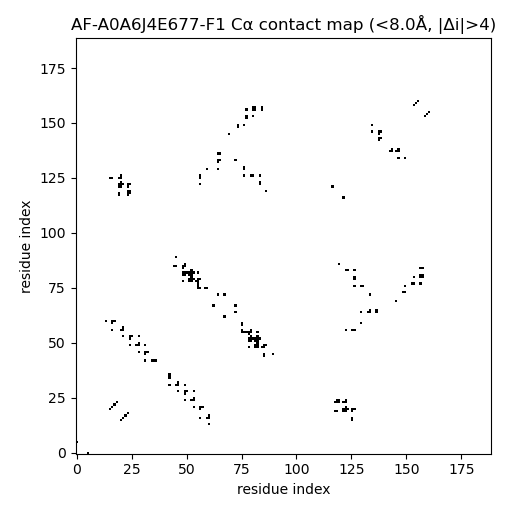0 76.56 168 TRP A C 1
ATOM 1275 O O . TRP A 1 168 ? -21.079 -8.813 16.038 1.00 76.56 168 TRP A O 1
ATOM 1285 N N . PRO A 1 169 ? -21.858 -7.490 14.397 1.00 75.69 169 PRO A N 1
ATOM 1286 C CA . PRO A 1 169 ? -23.194 -7.383 14.991 1.00 75.69 169 PRO A CA 1
ATOM 1287 C C . PRO A 1 169 ? -23.889 -8.741 15.165 1.00 75.69 169 PRO A C 1
ATOM 1289 O O . PRO A 1 169 ? -24.688 -8.897 16.083 1.00 75.69 169 PRO A O 1
ATOM 1292 N N . THR A 1 170 ? -23.558 -9.733 14.337 1.00 77.44 170 THR A N 1
ATOM 1293 C CA . THR A 1 170 ? -24.106 -11.094 14.419 1.00 77.44 170 THR A CA 1
ATOM 1294 C C . THR A 1 170 ? -23.292 -11.992 15.358 1.00 77.44 170 THR A C 1
ATOM 1296 O O . THR A 1 170 ? -23.858 -12.812 16.072 1.00 77.44 170 THR A O 1
ATOM 1299 N N . LEU A 1 171 ? -21.964 -11.840 15.382 1.00 75.81 171 LEU A N 1
ATOM 1300 C CA . LEU A 1 171 ? -21.046 -12.647 16.196 1.00 75.81 171 LEU A CA 1
ATOM 1301 C C . LEU A 1 171 ? -21.012 -12.209 17.663 1.00 75.81 171 LEU A C 1
ATOM 1303 O O . LEU A 1 171 ? -20.929 -13.053 18.548 1.00 75.81 171 LEU A O 1
ATOM 1307 N N . HIS A 1 172 ? -21.090 -10.906 17.930 1.00 76.19 172 HIS A N 1
ATOM 1308 C CA . HIS A 1 172 ? -21.029 -10.334 19.274 1.00 76.19 172 HIS A CA 1
ATOM 1309 C C . HIS A 1 172 ? -22.064 -10.931 20.248 1.00 76.19 172 HIS A C 1
ATOM 1311 O O . HIS A 1 172 ? -21.650 -11.383 21.316 1.00 76.19 172 HIS A O 1
ATOM 1317 N N . PRO A 1 173 ? -23.374 -11.006 19.924 1.00 78.00 173 PRO A N 1
ATOM 1318 C CA . PRO A 1 173 ? -24.350 -11.611 20.831 1.00 78.00 173 PRO A CA 1
ATOM 1319 C C . PRO A 1 173 ? -24.102 -13.110 21.042 1.00 78.00 173 PRO A C 1
ATOM 1321 O O . PRO A 1 173 ? -24.214 -13.581 22.167 1.00 78.00 173 PRO A O 1
ATOM 1324 N N . VAL A 1 174 ? -23.692 -13.846 20.000 1.00 79.31 174 VAL A N 1
ATOM 1325 C CA . VAL A 1 174 ? -23.389 -15.286 20.091 1.00 79.31 174 VAL A CA 1
ATOM 1326 C C . VAL A 1 174 ? -22.184 -15.545 21.000 1.00 79.31 174 VAL A C 1
ATOM 1328 O O . VAL A 1 174 ? -22.211 -16.465 21.812 1.00 79.31 174 VAL A O 1
ATOM 1331 N N . ILE A 1 175 ? -21.139 -14.718 20.899 1.00 79.44 175 ILE A N 1
ATOM 1332 C CA . ILE A 1 175 ? -19.950 -14.808 21.756 1.00 79.44 175 ILE A CA 1
ATOM 1333 C C . ILE A 1 175 ? -20.310 -14.484 23.208 1.00 79.44 175 ILE A C 1
ATOM 1335 O O . ILE A 1 175 ? -19.933 -15.237 24.100 1.00 79.44 175 ILE A O 1
ATOM 1339 N N . MET A 1 176 ? -21.066 -13.409 23.451 1.00 76.81 176 MET A N 1
ATOM 1340 C CA . MET A 1 176 ? -21.487 -13.041 24.809 1.00 76.81 176 MET A CA 1
ATOM 1341 C C . MET A 1 176 ? -22.348 -14.134 25.450 1.00 76.81 176 MET A C 1
ATOM 1343 O O . MET A 1 176 ? -22.113 -14.499 26.597 1.00 76.81 176 MET A O 1
ATOM 1347 N N . GLN A 1 177 ? -23.264 -14.729 24.684 1.00 76.81 177 GLN A N 1
ATOM 1348 C CA . GLN A 1 177 ? -24.117 -15.823 25.146 1.00 76.81 177 GLN A CA 1
ATOM 1349 C C . GLN A 1 177 ? -23.316 -17.109 25.427 1.00 76.81 177 GLN A C 1
ATOM 1351 O O . GLN A 1 177 ? -23.569 -17.793 26.416 1.00 76.81 177 GLN A O 1
ATOM 1356 N N . ALA A 1 178 ? -22.310 -17.427 24.604 1.00 74.50 178 ALA A N 1
ATOM 1357 C CA . ALA A 1 178 ? -21.415 -18.561 24.843 1.00 74.50 178 ALA A CA 1
ATOM 1358 C C . ALA A 1 178 ? -20.547 -18.367 26.099 1.00 74.50 178 ALA A C 1
ATOM 1360 O O . ALA A 1 178 ? -20.341 -19.317 26.858 1.00 74.50 178 ALA A O 1
ATOM 1361 N N . ILE A 1 179 ? -20.074 -17.140 26.342 1.00 75.56 179 ILE A N 1
ATOM 1362 C CA . ILE A 1 179 ? -19.324 -16.788 27.553 1.00 75.56 179 ILE A CA 1
ATOM 1363 C C . ILE A 1 179 ? -20.219 -16.940 28.786 1.00 75.56 179 ILE A C 1
ATOM 1365 O O . ILE A 1 179 ? -19.819 -17.607 29.737 1.00 75.56 179 ILE A O 1
ATOM 1369 N N . GLU A 1 180 ? -21.442 -16.412 28.745 1.00 73.31 180 GLU A N 1
ATOM 1370 C CA . GLU A 1 180 ? -22.397 -16.479 29.856 1.00 73.31 180 GLU A CA 1
ATOM 1371 C C . GLU A 1 180 ? -22.721 -17.933 30.253 1.00 73.31 180 GLU A C 1
ATOM 1373 O O . GLU A 1 180 ? -22.658 -18.289 31.432 1.00 73.31 180 GLU A O 1
ATOM 1378 N N . ILE A 1 181 ? -22.935 -18.814 29.268 1.00 72.25 181 ILE A N 1
ATOM 1379 C CA . ILE A 1 181 ? -23.143 -20.255 29.494 1.00 72.25 181 ILE A CA 1
ATOM 1380 C C . ILE A 1 181 ? -21.893 -20.905 30.105 1.00 72.25 181 ILE A C 1
ATOM 1382 O O . ILE A 1 181 ? -22.008 -21.678 31.056 1.00 72.25 181 ILE A O 1
ATOM 1386 N N . SER A 1 182 ? -20.695 -20.572 29.613 1.00 66.56 182 SER A N 1
ATOM 1387 C CA . SER A 1 182 ? -19.442 -21.122 30.153 1.00 66.56 182 SER A CA 1
ATOM 1388 C C . SER A 1 182 ? -19.132 -20.666 31.585 1.00 66.56 182 SER A C 1
ATOM 1390 O O . SER A 1 182 ? -18.487 -21.400 32.325 1.00 66.56 182 SER A O 1
ATOM 1392 N N . THR A 1 183 ? -19.624 -19.494 32.001 1.00 65.69 183 THR A N 1
ATOM 1393 C CA . THR A 1 183 ? -19.491 -18.992 33.380 1.00 65.69 183 THR A CA 1
ATOM 1394 C C . THR A 1 183 ? -20.543 -19.536 34.349 1.00 65.69 183 THR A C 1
ATOM 1396 O O . THR A 1 183 ? -20.365 -19.422 35.559 1.00 65.69 183 THR A O 1
ATOM 1399 N N . LEU A 1 184 ? -21.631 -20.122 33.837 1.00 59.09 184 LEU A N 1
ATOM 1400 C CA . LEU A 1 184 ? -22.725 -20.692 34.632 1.00 59.09 184 LEU A CA 1
ATOM 1401 C C . LEU A 1 184 ? -22.609 -22.210 34.838 1.00 59.09 184 LEU A C 1
ATOM 1403 O O . LEU A 1 184 ? -23.287 -22.748 35.712 1.00 59.09 184 LEU A O 1
ATOM 1407 N N . LEU A 1 185 ? -21.762 -22.906 34.073 1.00 57.16 185 LEU A N 1
ATOM 1408 C CA . LEU A 1 185 ? -21.437 -24.305 34.346 1.00 57.16 185 LEU A CA 1
ATOM 1409 C C . LEU A 1 185 ? -20.368 -24.374 35.449 1.00 57.16 185 LEU A C 1
ATOM 1411 O O . LEU A 1 185 ? -19.236 -23.950 35.207 1.00 57.16 185 LEU A O 1
ATOM 1415 N N . PRO A 1 186 ? -20.676 -24.910 36.647 1.00 55.97 186 PRO A N 1
ATOM 1416 C CA . PRO A 1 186 ? -19.634 -25.218 37.612 1.00 55.97 186 PRO A CA 1
ATOM 1417 C C . PRO A 1 186 ? -18.674 -26.223 36.972 1.00 55.97 186 PRO A C 1
ATOM 1419 O O . PRO A 1 186 ? -19.107 -27.149 36.282 1.00 55.97 186 PRO A O 1
ATOM 1422 N N . SER A 1 187 ? -17.373 -26.023 37.186 1.00 58.81 187 SER A N 1
ATOM 1423 C CA . SER A 1 187 ? -16.352 -27.032 36.919 1.00 58.81 187 SER A CA 1
ATOM 1424 C C . SER A 1 187 ? -16.742 -28.297 37.682 1.00 58.81 187 SER A C 1
ATOM 1426 O O . SER A 1 187 ? -16.560 -28.361 38.895 1.00 58.81 187 SER A O 1
ATOM 1428 N N . GLY A 1 188 ? -17.387 -29.237 36.992 1.00 53.56 188 GLY A N 1
ATOM 1429 C CA . GLY A 1 188 ? -17.728 -30.533 37.553 1.00 53.56 188 GLY A CA 1
ATOM 1430 C C . GLY A 1 188 ? -16.440 -31.296 37.819 1.00 53.56 188 GLY A C 1
ATOM 1431 O O . GLY A 1 188 ? -15.726 -31.618 36.867 1.00 53.56 188 GLY A O 1
ATOM 1432 N N . ASP A 1 189 ? -16.162 -31.507 39.103 1.00 49.50 189 ASP A N 1
ATOM 1433 C CA . ASP A 1 189 ? -15.343 -32.616 39.598 1.00 49.50 189 ASP A CA 1
ATOM 1434 C C . ASP A 1 189 ? -15.980 -33.967 39.222 1.00 49.50 189 ASP A C 1
ATOM 1436 O O . ASP A 1 189 ? -17.235 -34.058 39.217 1.00 49.50 189 ASP A O 1
#

Foldseek 3Di:
DDPVVVVVVLVVLLVLLVPLAQVLLVVVLVVLVVPPPPDDPLSVLLNQLSVLLNVLSVLLSVDQLLPDDLVSLLSSLLSNLSNLQSLVVVCVVPVCPVVVVPDDPDPDVDVVVVSVCSSRVSNVVSSVVSLVSNLVSCVVVVPPVSNVSSVVSNCVRHPVVVVCVVCVVVVVVVVVVVVVVVVPDPPDD

Nearest PDB structures (foldseek):
  8jmt-assembly1_A  TM=3.538E-01  e=1.706E-01  Homo sapiens
  7sf7-assembly1_A  TM=3.725E-01  e=3.914E-01  Homo sapiens
  7eq1-assembly1_R  TM=4.178E-01  e=1.464E+00  Homo sapiens
  6wi9-assembly1_R  TM=4.034E-01  e=1.394E+00  Homo sapiens
  6jx6-assembly1_A  TM=2.074E-01  e=2.061E+00  Homo sapiens

Radius of gyration: 21.43 Å; Cα contacts (8 Å, |Δi|>4): 137; chains: 1; bounding box: 40×59×70 Å

Solvent-accessible surface area (backbone atoms only — not comparable to full-atom values): 10255 Å² total; per-residue (Å²): 134,61,72,70,62,55,53,50,54,51,52,52,48,45,49,47,36,41,59,35,14,34,62,33,33,48,58,56,36,56,53,43,70,71,52,84,79,86,79,49,75,62,55,56,48,45,33,54,18,33,46,35,18,36,54,15,39,53,47,59,61,75,50,55,60,84,79,48,53,70,70,55,49,51,51,37,47,48,24,27,42,42,16,43,39,34,52,53,49,51,49,69,75,54,54,63,62,66,68,58,67,76,45,72,97,64,91,66,89,49,67,66,59,55,51,52,48,46,39,59,48,26,32,43,52,41,42,52,51,50,49,52,48,41,50,50,44,28,57,76,68,67,36,62,64,60,47,50,52,52,51,47,50,50,37,62,61,52,44,48,59,52,51,47,62,69,42,36,82,67,46,50,58,54,52,53,52,52,50,54,54,62,74,69,53,74,87,78,126

pLDDT: mean 75.9, std 13.61, range [42.31, 92.44]

Secondary structure (DSSP, 8-state):
--HHHHHHHHHHHHHHHIIIIIHHHHHHHHHGGGS--SS-HHHHHHHHHHHHHHHHHHHHHH--TTTS-HHHHHHHHHHHHHHHHHHHHHHHH--TTTTTTSS-SS----HHHHHHHHHHHHHHHHHHHHHHHHHHHHHHTT-HHHHHHHHHHHIIIIIHHHHHHHHHHHHHHHHHHHHHHHHHS----

Mean predicted aligned error: 10.95 Å

Sequence (189 aa):
MSASRCSVLVALRTFCYLMFGVLTALPLALLSLLLPWQGHLLSAFLLLGAWAGTAGLVRALVIEPARASLPGNLITCALLLIGIRTLLFGLLLDPGQESLRQGDPEPTFDLRMLGLLAMFYGPILVALHYLARVARALYRNADCQGLRLLAGLAFFIVLLPQLLKLAWPTLHPVIMQAIEISTLLPSGD